Protein AF-A0A6C0HUN5-F1 (afdb_monomer_lite)

Sequence (332 aa):
METHCYNIDSKFRNTTTYPNSSDFVFNRVDEVIGSSTVIEPFNEKNVIEMKLSSLEIPNTMYYITTTKINNTIKLGATDIIVPNGSYTKQELVTYLDTALTASGVDVAYSSTTGKVTIVNNSGSSITFPASGTSYYSLGQILGFLTTTTILTGTTVDGTNTMKDPQFTYFFLRINDYGNIINKNRRYVSKILTDSQARYNSYNQETFIKLMNNVIKFDQPTDIVNLKISLEDEFGNNVSLNGNDWSFTLETSVITNTILKNYEEIKFYNEEVMDKILKSKMLAYYEKQVPEKTNSALTSNYSSNLVNLNNVQEYTSNGSSNNYSPSYSYFRQ

Organism: NCBI:txid1070528

pLDDT: mean 82.35, std 18.45, range [35.25, 98.56]

Foldseek 3Di:
DDKDKDKDKLVLFPCVVPVFSFWGWDFPDFDDDPPDTDTHWDKAFQFFKKWWDWWAADPWFWLFDVVQQQAWKDFAPDTDGHHTGADFPVRSQVVVQVSCVVQVKHWDADPVQLKIKIAAQHPGKMAWAASVHPDGHNCVQRQADNPDIHDHRDIDMRPGHHHRSDAQWKFKAWPQFADDDAPNGHGQWIWGFDPPQSPPPPDDRRPGPIPMDMGGDQARDIDTTGIIHIAGNVRHGTGSVSDMIITMMMTDRDPDPVVNVVSNCPPDDPVVVVVVVVVVVVVVVVVVDPPVVPPVVVVVVVVVVVVVVVVVPDPPDPDPPPPDDDDDDDDD

Structure (mmCIF, N/CA/C/O backbone):
data_AF-A0A6C0HUN5-F1
#
_entry.id   AF-A0A6C0HUN5-F1
#
loop_
_atom_site.group_PDB
_atom_site.id
_atom_site.type_symbol
_atom_site.label_atom_id
_atom_site.label_alt_id
_atom_site.label_comp_id
_atom_site.label_asym_id
_atom_site.label_entity_id
_atom_site.label_seq_id
_atom_site.pdbx_PDB_ins_code
_atom_site.Cartn_x
_atom_site.Cartn_y
_atom_site.Cartn_z
_atom_site.occupancy
_atom_site.B_iso_or_equiv
_atom_site.auth_seq_id
_atom_site.auth_comp_id
_atom_site.auth_asym_id
_atom_site.auth_atom_id
_atom_site.pdbx_PDB_model_num
ATOM 1 N N . MET A 1 1 ? -18.851 7.863 29.532 1.00 86.06 1 MET A N 1
ATOM 2 C CA . MET A 1 1 ? -18.036 7.541 28.349 1.00 86.06 1 MET A CA 1
ATOM 3 C C . MET A 1 1 ? -16.687 8.168 28.581 1.00 86.06 1 MET A C 1
ATOM 5 O O . MET A 1 1 ? -16.645 9.271 29.114 1.00 86.06 1 MET A O 1
ATOM 9 N N . GLU A 1 2 ? -15.633 7.451 28.252 1.00 93.69 2 GLU A N 1
ATOM 10 C CA . GLU A 1 2 ? -14.253 7.900 28.400 1.00 93.69 2 GLU A CA 1
ATOM 11 C C . GLU A 1 2 ? -13.537 7.666 27.073 1.00 93.69 2 GLU A C 1
ATOM 13 O O . GLU A 1 2 ? -13.903 6.747 26.339 1.00 93.69 2 GLU A O 1
ATOM 18 N N . THR A 1 3 ? -12.569 8.515 26.742 1.00 96.06 3 THR A N 1
ATOM 19 C CA . THR A 1 3 ? -11.727 8.328 25.561 1.00 96.06 3 THR A CA 1
ATOM 20 C C . THR A 1 3 ? -10.329 7.980 26.032 1.00 96.06 3 THR A C 1
ATOM 22 O O . THR A 1 3 ? -9.715 8.749 26.767 1.00 96.06 3 THR A O 1
ATOM 25 N N . HIS A 1 4 ? -9.831 6.835 25.585 1.00 95.81 4 HIS A N 1
ATOM 26 C CA . HIS A 1 4 ? -8.446 6.431 25.772 1.00 95.81 4 HIS A CA 1
ATOM 27 C C . HIS A 1 4 ? -7.667 6.704 24.488 1.00 95.81 4 HIS A C 1
ATOM 29 O O . HIS A 1 4 ? -8.150 6.421 23.390 1.00 95.81 4 HIS A O 1
ATOM 35 N N . CYS A 1 5 ? -6.463 7.255 24.630 1.00 95.88 5 CYS A N 1
ATOM 36 C CA . CYS A 1 5 ? -5.567 7.548 23.518 1.00 95.88 5 CYS A CA 1
ATOM 37 C C . CYS A 1 5 ? -4.316 6.678 23.639 1.00 95.88 5 CYS A C 1
ATOM 39 O O . CYS A 1 5 ? -3.583 6.769 24.623 1.00 95.88 5 CYS A O 1
ATOM 41 N N . TYR A 1 6 ? -4.063 5.862 22.624 1.00 95.56 6 TYR A N 1
ATOM 42 C CA . TYR A 1 6 ? -2.920 4.966 22.536 1.00 95.56 6 TYR A CA 1
ATOM 43 C C . TYR A 1 6 ? -1.940 5.493 21.499 1.00 95.56 6 TYR A C 1
ATOM 45 O O . TYR A 1 6 ? -2.252 5.508 20.310 1.00 95.56 6 TYR A O 1
ATOM 53 N N . ASN A 1 7 ? -0.753 5.906 21.941 1.00 94.75 7 ASN A N 1
ATOM 54 C CA . ASN A 1 7 ? 0.354 6.158 21.028 1.00 94.75 7 ASN A CA 1
ATOM 55 C C . ASN A 1 7 ? 1.051 4.830 20.725 1.00 94.75 7 ASN A C 1
ATOM 57 O O . ASN A 1 7 ? 1.621 4.210 21.624 1.00 94.75 7 ASN A O 1
ATOM 61 N N . ILE A 1 8 ? 0.974 4.391 19.477 1.00 95.56 8 ILE A N 1
ATOM 62 C CA . ILE A 1 8 ? 1.491 3.104 19.030 1.00 95.56 8 ILE A CA 1
ATOM 63 C C . ILE A 1 8 ? 2.686 3.367 18.128 1.00 95.56 8 ILE A C 1
ATOM 65 O O . ILE A 1 8 ? 2.561 4.025 17.100 1.00 95.56 8 ILE A O 1
ATOM 69 N N . ASP A 1 9 ? 3.838 2.830 18.510 1.00 95.00 9 ASP A N 1
ATOM 70 C CA . ASP A 1 9 ? 5.097 2.990 17.789 1.00 95.00 9 ASP A CA 1
ATOM 71 C C . ASP A 1 9 ? 5.697 1.609 17.520 1.00 95.00 9 ASP A C 1
ATOM 73 O O . ASP A 1 9 ? 5.903 0.812 18.443 1.00 95.00 9 ASP A O 1
ATOM 77 N N . SER A 1 10 ? 5.963 1.310 16.246 1.00 95.25 10 SER A N 1
ATOM 78 C CA . SER A 1 10 ? 6.461 -0.000 15.832 1.00 95.25 10 SER A CA 1
ATOM 79 C C . SER A 1 10 ? 7.839 -0.319 16.403 1.00 95.25 10 SER A C 1
ATOM 81 O O . SER A 1 10 ? 8.204 -1.496 16.432 1.00 95.25 10 SER A O 1
ATOM 83 N N . LYS A 1 11 ? 8.599 0.675 16.887 1.00 93.81 11 LYS A N 1
ATOM 84 C CA . LYS A 1 11 ? 9.907 0.445 17.519 1.00 93.81 11 LYS A CA 1
ATOM 85 C C . LYS A 1 11 ? 9.816 -0.383 18.801 1.00 93.81 11 LYS A C 1
ATOM 87 O O . LYS A 1 11 ? 10.779 -1.044 19.170 1.00 93.81 11 LYS A O 1
ATOM 92 N N . PHE A 1 12 ? 8.657 -0.364 19.465 1.00 91.94 12 PHE A N 1
ATOM 93 C CA . PHE A 1 12 ? 8.399 -1.121 20.693 1.00 91.94 12 PHE A CA 1
ATOM 94 C C . PHE A 1 12 ? 7.756 -2.489 20.433 1.00 91.94 12 PHE A C 1
ATOM 96 O O . PHE A 1 12 ? 7.325 -3.158 21.367 1.00 91.94 12 PHE A O 1
ATOM 103 N N . ARG A 1 13 ? 7.666 -2.927 19.171 1.00 92.00 13 ARG A N 1
ATOM 104 C CA . ARG A 1 13 ? 7.184 -4.276 18.854 1.00 92.00 13 ARG A CA 1
ATOM 105 C C . ARG A 1 13 ? 8.171 -5.335 19.351 1.00 92.00 13 ARG A C 1
ATOM 107 O O . ARG A 1 13 ? 9.382 -5.117 19.375 1.00 92.00 13 ARG A O 1
ATOM 114 N N . ASN A 1 14 ? 7.674 -6.545 19.581 1.00 89.62 14 ASN A N 1
ATOM 115 C CA . ASN A 1 14 ? 8.524 -7.716 19.763 1.00 89.62 14 ASN A CA 1
ATOM 116 C C . ASN A 1 14 ? 9.261 -8.060 18.454 1.00 89.62 14 ASN A C 1
ATOM 118 O O . ASN A 1 14 ? 8.719 -8.754 17.597 1.00 89.62 14 ASN A O 1
ATOM 122 N N . THR A 1 15 ? 10.498 -7.593 18.285 1.00 90.00 15 THR A N 1
ATOM 123 C CA . THR A 1 15 ? 11.282 -7.779 17.046 1.00 90.00 15 THR A CA 1
ATOM 124 C C . THR A 1 15 ? 11.712 -9.223 16.793 1.00 90.00 15 THR A C 1
ATOM 126 O O . THR A 1 15 ? 12.027 -9.575 15.658 1.00 90.00 15 THR A O 1
ATOM 129 N N . THR A 1 16 ? 11.684 -10.078 17.821 1.00 88.75 16 THR A N 1
ATOM 130 C CA . THR A 1 16 ? 11.948 -11.518 17.673 1.00 88.75 16 THR A CA 1
ATOM 131 C C . THR A 1 16 ? 10.784 -12.213 16.966 1.00 88.75 16 THR A C 1
ATOM 133 O O . THR A 1 16 ? 10.998 -13.050 16.093 1.00 88.75 16 THR A O 1
ATOM 136 N N . THR A 1 17 ? 9.550 -11.841 17.313 1.00 89.12 17 THR A N 1
ATOM 137 C CA . THR A 1 17 ? 8.326 -12.403 16.717 1.00 89.12 17 THR A CA 1
ATOM 138 C C . THR A 1 17 ? 7.934 -11.672 15.432 1.00 89.12 17 THR A C 1
ATOM 140 O O . THR A 1 17 ? 7.519 -12.293 14.456 1.00 89.12 17 THR A O 1
ATOM 143 N N . TYR A 1 18 ? 8.097 -10.349 15.423 1.00 91.19 18 TYR A N 1
ATOM 144 C CA . TYR A 1 18 ? 7.716 -9.439 14.347 1.00 91.19 18 TYR A CA 1
ATOM 145 C C . TYR A 1 18 ? 8.951 -8.670 13.861 1.00 91.19 18 TYR A C 1
ATOM 147 O O . TYR A 1 18 ? 9.135 -7.495 14.191 1.00 91.19 18 TYR A O 1
ATOM 155 N N . PRO A 1 19 ? 9.833 -9.300 13.067 1.00 88.88 19 PRO A N 1
ATOM 156 C CA . PRO A 1 19 ? 11.037 -8.632 12.574 1.00 88.88 19 PRO A CA 1
ATOM 157 C C . PRO A 1 19 ? 10.704 -7.420 11.688 1.00 88.88 19 PRO A C 1
ATOM 159 O O . PRO A 1 19 ? 11.423 -6.421 11.701 1.00 88.88 19 PRO A O 1
ATOM 162 N N . ASN A 1 20 ? 9.571 -7.455 10.980 1.00 89.25 20 ASN A N 1
ATOM 163 C CA . ASN A 1 20 ? 9.099 -6.359 10.136 1.00 89.25 20 ASN A CA 1
ATOM 164 C C . ASN A 1 20 ? 8.195 -5.396 10.920 1.00 89.25 20 ASN A C 1
ATOM 166 O O . ASN A 1 20 ? 7.275 -5.825 11.608 1.00 89.25 20 ASN A O 1
ATOM 170 N N . SER A 1 21 ? 8.415 -4.089 10.765 1.00 92.75 21 SER A N 1
ATOM 171 C CA . SER A 1 21 ? 7.620 -3.034 11.413 1.00 92.75 21 SER A CA 1
ATOM 172 C C . SER A 1 21 ? 6.217 -2.863 10.822 1.00 92.75 21 SER A C 1
ATOM 174 O O . SER A 1 21 ? 5.369 -2.222 11.431 1.00 92.75 21 SER A O 1
ATOM 176 N N . SER A 1 22 ? 5.942 -3.433 9.650 1.00 94.12 22 SER A N 1
ATOM 177 C CA . SER A 1 22 ? 4.690 -3.243 8.911 1.00 94.12 22 SER A CA 1
ATOM 178 C C . SER A 1 22 ? 3.576 -4.234 9.252 1.00 94.12 22 SER A C 1
ATOM 180 O O . SER A 1 22 ? 2.495 -4.104 8.692 1.00 94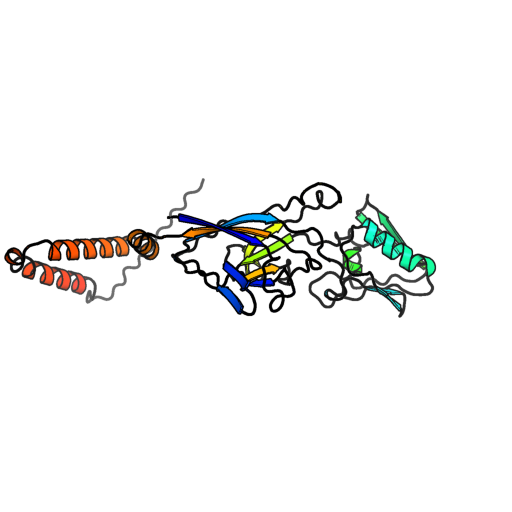.12 22 SER A O 1
ATOM 182 N N . ASP A 1 23 ? 3.835 -5.253 10.075 1.00 95.94 23 ASP A N 1
ATOM 183 C CA . ASP A 1 23 ? 2.851 -6.267 10.488 1.00 95.94 23 ASP A CA 1
ATOM 184 C C . ASP A 1 23 ? 3.242 -6.821 11.860 1.00 95.94 23 ASP A C 1
ATOM 186 O O . ASP A 1 23 ? 4.207 -7.579 11.984 1.00 95.94 23 ASP A O 1
ATOM 190 N N . PHE A 1 24 ? 2.536 -6.380 12.898 1.00 96.25 24 PHE A N 1
ATOM 191 C CA . PHE A 1 24 ? 2.839 -6.725 14.283 1.00 96.25 24 PHE A CA 1
ATOM 192 C C . PHE A 1 24 ? 1.589 -6.708 15.161 1.00 96.25 24 PHE A C 1
ATOM 194 O O . PHE A 1 24 ? 0.540 -6.183 14.788 1.00 96.25 24 PHE A O 1
ATOM 201 N N . VAL A 1 25 ? 1.698 -7.289 16.353 1.00 95.94 25 VAL A N 1
ATOM 202 C CA . VAL A 1 25 ? 0.679 -7.162 17.401 1.00 95.94 25 VAL A CA 1
ATOM 203 C C . VAL A 1 25 ? 1.181 -6.175 18.440 1.00 95.94 25 VAL A C 1
ATOM 205 O O . VAL A 1 25 ? 2.299 -6.311 18.932 1.00 95.94 25 VAL A O 1
ATOM 208 N N . PHE A 1 26 ? 0.360 -5.178 18.757 1.00 94.94 26 PHE A N 1
ATOM 209 C CA . PHE A 1 26 ? 0.646 -4.234 19.826 1.00 94.94 26 PHE A CA 1
ATOM 210 C C . PHE A 1 26 ? 0.229 -4.808 21.183 1.00 94.94 26 PHE A C 1
ATOM 212 O O . PHE A 1 26 ? -0.910 -5.245 21.377 1.00 94.94 26 PHE A O 1
ATOM 219 N N . ASN A 1 27 ? 1.168 -4.753 22.122 1.00 91.81 27 ASN A N 1
ATOM 220 C CA . ASN A 1 27 ? 0.981 -5.048 23.535 1.00 91.81 27 ASN A CA 1
ATOM 221 C C . ASN A 1 27 ? 1.052 -3.726 24.313 1.00 91.81 27 ASN A C 1
ATOM 223 O O . ASN A 1 27 ? 1.803 -2.830 23.932 1.00 91.81 27 ASN A O 1
ATOM 227 N N . ARG A 1 28 ? 0.287 -3.587 25.402 1.00 87.44 28 ARG A N 1
ATOM 228 C CA . ARG A 1 28 ? 0.373 -2.402 26.279 1.00 87.44 28 ARG A CA 1
ATOM 229 C C . ARG A 1 28 ? 1.725 -2.323 26.981 1.00 87.44 28 ARG A C 1
ATOM 231 O O . ARG A 1 28 ? 2.218 -1.225 27.210 1.00 87.44 28 ARG A O 1
ATOM 238 N N . VAL A 1 29 ? 2.288 -3.485 27.305 1.00 83.75 29 VAL A N 1
ATOM 239 C CA . VAL A 1 29 ? 3.629 -3.654 27.868 1.00 83.75 29 VAL A CA 1
ATOM 240 C C . VAL A 1 29 ? 4.310 -4.791 27.116 1.00 83.75 29 VAL A C 1
ATOM 242 O O . VAL A 1 29 ? 3.712 -5.853 26.940 1.00 83.75 29 VAL A O 1
ATOM 245 N N . ASP A 1 30 ? 5.540 -4.564 26.668 1.00 82.25 30 ASP A N 1
ATOM 246 C CA . ASP A 1 30 ? 6.404 -5.567 26.036 1.00 82.25 30 ASP A CA 1
ATOM 247 C C . ASP A 1 30 ? 7.854 -5.255 26.428 1.00 82.25 30 ASP A C 1
ATOM 249 O O . ASP A 1 30 ? 8.617 -4.641 25.684 1.00 82.25 30 ASP A O 1
ATOM 253 N N . GLU A 1 31 ? 8.198 -5.568 27.679 1.00 78.88 31 GLU A N 1
ATOM 254 C CA . GLU A 1 31 ? 9.472 -5.178 28.287 1.00 78.88 31 GLU A CA 1
ATOM 255 C C . GLU A 1 31 ? 10.249 -6.394 28.796 1.00 78.88 31 GLU A C 1
ATOM 257 O O . GLU A 1 31 ? 9.690 -7.342 29.352 1.00 78.88 31 GLU A O 1
ATOM 262 N N . VAL A 1 32 ? 11.574 -6.353 28.645 1.00 77.69 32 VAL A N 1
ATOM 263 C CA . VAL A 1 32 ? 12.486 -7.319 29.269 1.00 77.69 32 VAL A CA 1
ATOM 264 C C . VAL A 1 32 ? 13.098 -6.672 30.506 1.00 77.69 32 VAL A C 1
ATOM 266 O O . VAL A 1 32 ? 13.907 -5.752 30.402 1.00 77.69 32 VAL A O 1
ATOM 269 N N . ILE A 1 33 ? 12.726 -7.170 31.683 1.00 79.12 33 ILE A N 1
ATOM 270 C CA . ILE A 1 33 ? 13.231 -6.708 32.977 1.00 79.12 33 ILE A CA 1
ATOM 271 C C . ILE A 1 33 ? 14.159 -7.794 33.530 1.00 79.12 33 ILE A C 1
ATOM 273 O O . ILE A 1 33 ? 13.726 -8.836 34.027 1.00 79.12 33 ILE A O 1
ATOM 277 N N . GLY A 1 34 ? 15.469 -7.567 33.413 1.00 84.38 34 GLY A N 1
ATOM 278 C CA . GLY A 1 34 ? 16.480 -8.565 33.767 1.00 84.38 34 GLY A CA 1
ATOM 279 C C . GLY A 1 34 ? 16.412 -9.782 32.841 1.00 84.38 34 GLY A C 1
ATOM 280 O O . GLY A 1 34 ? 16.645 -9.659 31.644 1.00 84.38 34 GLY A O 1
ATOM 281 N N . SER A 1 35 ? 16.105 -10.959 33.392 1.00 85.75 35 SER A N 1
ATOM 282 C CA . SER A 1 35 ? 15.914 -12.209 32.636 1.00 85.75 35 SER A CA 1
ATOM 283 C C . SER A 1 35 ? 14.443 -12.556 32.370 1.00 85.75 35 SER A C 1
ATOM 285 O O . SER A 1 35 ? 14.164 -13.622 31.825 1.00 85.75 35 SER A O 1
ATOM 287 N N . SER A 1 36 ? 13.501 -11.700 32.783 1.00 82.88 36 SER A N 1
ATOM 288 C CA . SER A 1 36 ? 12.060 -11.937 32.642 1.00 82.88 36 SER A CA 1
ATOM 289 C C . SER A 1 36 ? 11.456 -11.023 31.581 1.00 82.88 36 SER A C 1
ATOM 291 O O . SER A 1 36 ? 11.724 -9.825 31.564 1.00 82.88 36 SER A O 1
ATOM 293 N N . THR A 1 37 ? 10.614 -11.584 30.718 1.00 82.88 37 THR A N 1
ATOM 294 C CA . THR A 1 37 ? 9.822 -10.822 29.745 1.00 82.88 37 THR A CA 1
ATOM 295 C C . THR A 1 37 ? 8.421 -10.607 30.309 1.00 82.88 37 THR A C 1
ATOM 297 O O . THR A 1 37 ? 7.743 -11.575 30.655 1.00 82.88 37 THR A O 1
ATOM 300 N N . VAL A 1 38 ? 7.993 -9.350 30.412 1.00 85.56 38 VAL A N 1
ATOM 301 C CA . VAL A 1 38 ? 6.641 -8.962 30.824 1.00 85.56 38 VAL A CA 1
ATOM 302 C C . VAL A 1 38 ? 5.873 -8.535 29.580 1.00 85.56 38 VAL A C 1
ATOM 304 O O . VAL A 1 38 ? 6.245 -7.567 28.921 1.00 85.56 38 VAL A O 1
ATOM 307 N N . ILE A 1 39 ? 4.808 -9.274 29.262 1.00 87.06 39 ILE A N 1
ATOM 308 C CA . ILE A 1 39 ? 3.927 -8.994 28.126 1.00 87.06 39 ILE A CA 1
ATOM 309 C C . ILE A 1 39 ? 2.516 -8.771 28.659 1.00 87.06 39 ILE A C 1
ATOM 311 O O . ILE A 1 39 ? 1.900 -9.693 29.196 1.00 87.06 39 ILE A O 1
ATOM 315 N N . GLU A 1 40 ? 1.990 -7.564 28.468 1.00 90.12 40 GLU A N 1
ATOM 316 C CA . GLU A 1 40 ? 0.582 -7.256 28.704 1.00 90.12 40 GLU A CA 1
ATOM 317 C C . GLU A 1 40 ? -0.126 -7.038 27.364 1.00 90.12 40 GLU A C 1
ATOM 319 O O . GLU A 1 40 ? 0.108 -6.020 26.704 1.00 90.12 40 GLU A O 1
ATOM 324 N N . PRO A 1 41 ? -0.998 -7.964 26.929 1.00 92.38 41 PRO A N 1
ATOM 325 C CA . PRO A 1 41 ? -1.678 -7.825 25.653 1.00 92.38 41 PRO A CA 1
ATOM 326 C C . PRO A 1 41 ? -2.634 -6.632 25.670 1.00 92.38 41 PRO A C 1
ATOM 328 O O . PRO A 1 41 ? -3.199 -6.259 26.702 1.00 92.38 41 PRO A O 1
ATOM 331 N N . PHE A 1 42 ? -2.872 -6.056 24.494 1.00 94.81 42 PHE A N 1
ATOM 332 C CA . PHE A 1 42 ? -3.939 -5.077 24.339 1.00 94.81 42 PHE A CA 1
ATOM 333 C C . PHE A 1 42 ? -5.303 -5.723 24.630 1.00 94.81 42 PHE A C 1
ATOM 335 O O . PHE A 1 42 ? -5.670 -6.722 24.005 1.00 94.81 42 PHE A O 1
ATOM 342 N N . ASN A 1 43 ? -6.038 -5.152 25.585 1.00 95.25 43 ASN A N 1
ATOM 343 C CA . ASN A 1 43 ? -7.357 -5.612 26.009 1.00 95.25 43 ASN A CA 1
ATOM 344 C C . ASN A 1 43 ? -8.199 -4.413 26.462 1.00 95.25 43 ASN A C 1
ATOM 346 O O . ASN A 1 43 ? -8.194 -4.050 27.640 1.00 95.25 43 ASN A O 1
ATOM 350 N N . GLU A 1 44 ? -8.887 -3.791 25.509 1.00 96.00 44 GLU A N 1
ATOM 351 C CA . GLU A 1 44 ? -9.772 -2.658 25.761 1.00 96.00 44 GLU A CA 1
ATOM 352 C C . GLU A 1 44 ? -11.227 -3.117 25.746 1.00 96.00 44 GLU A C 1
ATOM 354 O O . GLU A 1 44 ? -11.680 -3.710 24.768 1.00 96.00 44 GLU A O 1
ATOM 359 N N . LYS A 1 45 ? -11.973 -2.853 26.821 1.00 95.12 45 LYS A N 1
ATOM 360 C CA . LYS A 1 45 ? -13.346 -3.351 26.968 1.00 95.12 45 LYS A CA 1
ATOM 361 C C . LYS A 1 45 ? -14.389 -2.304 26.618 1.00 95.12 45 LYS A C 1
ATOM 363 O O . LYS A 1 45 ? -14.210 -1.122 26.896 1.00 95.12 45 LYS A O 1
ATOM 368 N N . ASN A 1 46 ? -15.535 -2.768 26.123 1.00 94.88 46 ASN A N 1
ATOM 369 C CA . ASN A 1 46 ? -16.713 -1.946 25.843 1.00 94.88 46 ASN A CA 1
ATOM 370 C C . ASN A 1 46 ? -16.413 -0.757 24.912 1.00 94.88 46 ASN A C 1
ATOM 372 O O . ASN A 1 46 ? -16.901 0.356 25.144 1.00 94.88 46 ASN A O 1
ATOM 376 N N . VAL A 1 47 ? -15.597 -0.986 23.882 1.00 96.19 47 VAL A N 1
ATOM 377 C CA . VAL A 1 47 ? -15.278 0.019 22.868 1.00 96.19 47 VAL A CA 1
ATOM 378 C C . VAL A 1 47 ? -16.495 0.218 21.974 1.00 96.19 47 VAL A C 1
ATOM 380 O O . VAL A 1 47 ? -17.037 -0.738 21.424 1.00 96.19 47 VAL A O 1
ATOM 383 N N . ILE A 1 48 ? -16.929 1.465 21.829 1.00 95.19 48 ILE A N 1
ATOM 384 C CA . ILE A 1 48 ? -18.041 1.857 20.948 1.00 95.19 48 ILE A CA 1
ATOM 385 C C . ILE A 1 48 ? -17.576 2.652 19.735 1.00 95.19 48 ILE A C 1
ATOM 387 O O . ILE A 1 48 ? -18.265 2.705 18.719 1.00 95.19 48 ILE A O 1
ATOM 391 N N . GLU A 1 49 ? -16.387 3.241 19.816 1.00 95.94 49 GLU A N 1
ATOM 392 C CA . GLU A 1 49 ? -15.819 4.033 18.738 1.00 95.94 49 GLU A CA 1
ATOM 393 C C . GLU A 1 49 ? -14.301 3.867 18.693 1.00 95.94 49 GLU A C 1
ATOM 395 O O . GLU A 1 49 ? -13.648 3.795 19.734 1.00 95.94 49 GLU A O 1
ATOM 400 N N . MET A 1 50 ? -13.745 3.826 17.484 1.00 95.44 50 MET A N 1
ATOM 401 C CA . MET A 1 50 ? -12.313 3.870 17.218 1.00 95.44 50 MET A CA 1
ATOM 402 C C . MET A 1 50 ? -12.015 4.933 16.164 1.00 95.44 50 MET A C 1
ATOM 404 O O . MET A 1 50 ? -12.694 5.026 15.140 1.00 95.44 50 MET A O 1
ATOM 408 N N . LYS A 1 51 ? -10.964 5.717 16.386 1.00 93.44 51 LYS A N 1
ATOM 409 C CA . LYS A 1 51 ? -10.543 6.782 15.482 1.00 93.44 51 LYS A CA 1
ATOM 410 C C . LYS A 1 51 ? -9.025 6.872 15.451 1.00 93.44 51 LYS A C 1
ATOM 412 O O . LYS A 1 51 ? -8.364 6.888 16.479 1.00 93.44 51 LYS A O 1
ATOM 417 N N . LEU A 1 52 ? -8.476 6.975 14.252 1.00 92.81 52 LEU A N 1
ATOM 418 C CA . LEU A 1 52 ? -7.074 7.310 14.054 1.00 92.81 52 LEU A CA 1
ATOM 419 C C . LEU A 1 52 ? -6.924 8.835 14.145 1.00 92.81 52 LEU A C 1
ATOM 421 O O . LEU A 1 52 ? -7.649 9.556 13.460 1.00 92.81 52 LEU A O 1
ATOM 425 N N . SER A 1 53 ? -6.044 9.345 15.004 1.00 90.31 53 SER A N 1
ATOM 426 C CA . SER A 1 53 ? -5.905 10.794 15.222 1.00 90.31 53 SER A CA 1
ATOM 427 C C . SER A 1 53 ? -4.635 11.382 14.625 1.00 90.31 53 SER A C 1
ATOM 429 O O . SER A 1 53 ? -4.678 12.491 14.095 1.00 90.31 53 SER A O 1
ATOM 431 N N . SER A 1 54 ? -3.544 10.622 14.614 1.00 88.88 54 SER A N 1
ATOM 432 C CA . SER A 1 54 ? -2.286 10.989 13.962 1.00 88.88 54 SER A CA 1
ATOM 433 C C . SER A 1 54 ? -1.609 9.763 13.358 1.00 88.88 54 SER A C 1
ATOM 435 O O . SER A 1 54 ? -1.906 8.632 13.743 1.00 88.88 54 SER A O 1
ATOM 437 N N . LEU A 1 55 ? -0.717 9.994 12.396 1.00 88.88 55 LEU A N 1
ATOM 438 C CA . LEU A 1 55 ? 0.064 8.966 11.720 1.00 88.88 55 LEU A CA 1
ATOM 439 C C . LEU A 1 55 ? 1.370 9.575 11.209 1.00 88.88 55 LEU A C 1
ATOM 441 O O . LEU A 1 55 ? 1.346 10.599 10.529 1.00 88.88 55 LEU A O 1
ATOM 445 N N . GLU A 1 56 ? 2.476 8.893 11.466 1.00 88.12 56 GLU A N 1
ATOM 446 C CA . GLU A 1 56 ? 3.803 9.220 10.966 1.00 88.12 56 GLU A CA 1
ATOM 447 C C . GLU A 1 56 ? 4.397 7.972 10.310 1.00 88.12 56 GLU A C 1
ATOM 449 O O . GLU A 1 56 ? 4.598 6.953 10.968 1.00 88.12 56 GLU A O 1
ATOM 454 N N . ILE A 1 57 ? 4.660 8.040 9.001 1.00 86.25 57 ILE A N 1
ATOM 455 C CA . ILE A 1 57 ? 5.298 6.956 8.243 1.00 86.25 57 ILE A CA 1
ATOM 456 C C . ILE A 1 57 ? 6.540 7.514 7.540 1.00 86.25 57 ILE A C 1
ATOM 458 O O . ILE A 1 57 ? 6.429 8.515 6.821 1.00 86.25 57 ILE A O 1
ATOM 462 N N . PRO A 1 58 ? 7.706 6.862 7.681 1.00 83.06 58 PRO A N 1
ATOM 463 C CA . PRO A 1 58 ? 8.914 7.260 6.978 1.00 83.06 58 PRO A CA 1
ATOM 464 C C . PRO A 1 58 ? 8.781 7.003 5.472 1.00 83.06 58 PRO A C 1
ATOM 466 O O . PRO A 1 58 ? 8.285 5.965 5.025 1.00 83.06 58 PRO A O 1
ATOM 469 N N . ASN A 1 59 ? 9.286 7.928 4.656 1.00 75.88 59 ASN A N 1
ATOM 470 C CA . ASN A 1 59 ? 9.300 7.785 3.199 1.00 75.88 59 ASN A CA 1
ATOM 471 C C . ASN A 1 59 ? 10.483 6.921 2.716 1.00 75.88 59 ASN A C 1
ATOM 473 O O . ASN A 1 59 ? 11.341 7.376 1.964 1.00 75.88 59 ASN A O 1
ATOM 477 N N . THR A 1 60 ? 10.556 5.672 3.176 1.00 80.69 60 THR A N 1
ATOM 478 C CA . THR A 1 60 ? 11.683 4.750 2.914 1.00 80.69 60 THR A CA 1
ATOM 479 C C . THR A 1 60 ? 11.259 3.469 2.192 1.00 80.69 60 THR A C 1
ATOM 481 O O . THR A 1 60 ? 12.023 2.511 2.082 1.00 80.69 60 THR A O 1
ATOM 484 N N . MET A 1 61 ? 10.030 3.443 1.680 1.00 85.44 61 MET A N 1
ATOM 485 C CA . MET A 1 61 ? 9.403 2.254 1.109 1.00 85.44 61 MET A CA 1
ATOM 486 C C . MET A 1 61 ? 9.929 1.933 -0.284 1.00 85.44 61 MET A C 1
ATOM 488 O O . MET A 1 61 ? 9.898 2.778 -1.176 1.00 85.44 61 MET A O 1
ATOM 492 N N . TYR A 1 62 ? 10.328 0.682 -0.514 1.00 87.94 62 TYR A N 1
ATOM 493 C CA . TYR A 1 62 ? 10.785 0.252 -1.834 1.00 87.94 62 TYR A CA 1
ATOM 494 C C . TYR A 1 62 ? 9.620 -0.123 -2.747 1.00 87.94 62 TYR A C 1
ATOM 496 O O . TYR A 1 62 ? 8.810 -1.012 -2.449 1.00 87.94 62 TYR A O 1
ATOM 504 N N . TYR A 1 63 ? 9.553 0.540 -3.901 1.00 89.19 63 TYR A N 1
ATOM 505 C CA . TYR A 1 63 ? 8.582 0.213 -4.936 1.00 89.19 63 TYR A CA 1
ATOM 506 C C . TYR A 1 63 ? 9.153 -0.766 -5.955 1.00 89.19 63 TYR A C 1
ATOM 508 O O . TYR A 1 63 ? 8.487 -1.758 -6.251 1.00 89.19 63 TYR A O 1
ATOM 516 N N . ILE A 1 64 ? 10.373 -0.515 -6.434 1.00 93.38 64 ILE A N 1
ATOM 517 C CA . ILE A 1 64 ? 11.112 -1.395 -7.340 1.00 93.38 64 ILE A CA 1
ATOM 518 C C . ILE A 1 64 ? 11.835 -2.430 -6.487 1.00 93.38 64 ILE A C 1
ATOM 520 O O . ILE A 1 64 ? 12.694 -2.062 -5.687 1.00 93.38 64 ILE A O 1
ATOM 524 N N . THR A 1 65 ? 11.461 -3.707 -6.594 1.00 93.12 65 THR A N 1
ATOM 525 C CA . THR A 1 65 ? 12.109 -4.792 -5.850 1.00 93.12 65 THR A CA 1
ATOM 526 C C . THR A 1 65 ? 12.105 -6.119 -6.602 1.00 93.12 65 THR A C 1
ATOM 528 O O . THR A 1 65 ? 11.186 -6.424 -7.364 1.00 93.12 65 THR A O 1
ATOM 531 N N . THR A 1 66 ? 13.082 -6.974 -6.291 1.00 93.00 66 THR A N 1
ATOM 532 C CA . THR A 1 66 ? 13.119 -8.361 -6.783 1.00 93.00 66 THR A CA 1
ATOM 533 C C . THR A 1 66 ? 11.892 -9.165 -6.342 1.00 93.00 66 THR A C 1
ATOM 535 O O . THR A 1 66 ? 11.365 -9.948 -7.123 1.00 93.00 66 THR A O 1
ATOM 538 N N . THR A 1 67 ? 11.372 -8.945 -5.128 1.00 91.00 67 THR A N 1
ATOM 539 C CA . THR A 1 67 ? 10.182 -9.658 -4.620 1.00 91.00 67 THR A CA 1
ATOM 540 C C . THR A 1 67 ? 8.926 -9.361 -5.439 1.00 91.00 67 THR A C 1
ATOM 542 O O . THR A 1 67 ? 8.062 -10.222 -5.581 1.00 91.00 67 THR A O 1
ATOM 545 N N . LYS A 1 68 ? 8.814 -8.147 -5.988 1.00 92.19 68 LYS A N 1
ATOM 546 C CA . LYS A 1 68 ? 7.699 -7.753 -6.861 1.00 92.19 68 LYS A CA 1
ATOM 547 C C . LYS A 1 68 ? 7.946 -8.101 -8.327 1.00 92.19 68 LYS A C 1
ATOM 549 O O . LYS A 1 68 ? 7.014 -8.002 -9.125 1.00 92.19 68 LYS A O 1
ATOM 554 N N . ILE A 1 69 ? 9.178 -8.498 -8.665 1.00 94.00 69 ILE A N 1
ATOM 555 C CA . ILE A 1 69 ? 9.625 -8.855 -10.017 1.00 94.00 69 ILE A CA 1
ATOM 556 C C . ILE A 1 69 ? 9.336 -7.693 -10.990 1.00 94.00 69 ILE A C 1
ATOM 558 O O . ILE A 1 69 ? 8.874 -7.855 -12.117 1.00 94.00 69 ILE A O 1
ATOM 562 N N . ASN A 1 70 ? 9.567 -6.466 -10.525 1.00 95.12 70 ASN A N 1
ATOM 563 C CA . ASN A 1 70 ? 9.342 -5.243 -11.296 1.00 95.12 70 ASN A CA 1
ATOM 564 C C . ASN A 1 70 ? 10.638 -4.465 -11.552 1.00 95.12 70 ASN A C 1
ATOM 566 O O . ASN A 1 70 ? 10.598 -3.272 -11.843 1.00 95.12 70 ASN A O 1
ATOM 570 N N . ASN A 1 71 ? 11.780 -5.144 -11.450 1.00 97.06 71 ASN A N 1
ATOM 571 C CA . ASN A 1 71 ? 13.107 -4.544 -11.494 1.00 97.06 71 ASN A CA 1
ATOM 572 C C . ASN A 1 71 ? 14.013 -5.115 -12.595 1.00 97.06 71 ASN A C 1
ATOM 574 O O . ASN A 1 71 ? 15.218 -4.898 -12.555 1.00 97.06 71 ASN A O 1
ATOM 578 N N . THR A 1 72 ? 13.470 -5.842 -13.573 1.00 96.94 72 THR A N 1
ATOM 579 C CA . THR A 1 72 ? 14.275 -6.509 -14.609 1.00 96.94 72 THR A CA 1
ATOM 580 C C . THR A 1 72 ? 13.928 -6.021 -16.011 1.00 96.94 72 THR A C 1
ATOM 582 O O . THR A 1 72 ? 12.755 -5.905 -16.371 1.00 96.94 72 THR A O 1
ATOM 585 N N . ILE A 1 73 ? 14.962 -5.800 -16.819 1.00 96.56 73 ILE A N 1
ATOM 586 C CA . ILE A 1 73 ? 14.909 -5.633 -18.276 1.00 96.56 73 ILE A CA 1
ATOM 587 C C . ILE A 1 73 ? 15.909 -6.612 -18.900 1.00 96.56 73 ILE A C 1
ATOM 589 O O . ILE A 1 73 ? 16.969 -6.848 -18.325 1.00 96.56 73 ILE A O 1
ATOM 593 N N . LYS A 1 74 ? 15.582 -7.221 -20.044 1.00 97.25 74 LYS A N 1
ATOM 594 C CA . LYS A 1 74 ? 16.496 -8.139 -20.738 1.00 97.25 74 LYS A CA 1
ATOM 595 C C . LYS A 1 74 ? 17.082 -7.485 -21.973 1.00 97.25 74 LYS A C 1
ATOM 597 O O . LYS A 1 74 ? 16.327 -6.945 -22.780 1.00 97.25 74 LYS A O 1
ATOM 602 N N . LEU A 1 75 ? 18.392 -7.619 -22.151 1.00 97.44 75 LEU A N 1
ATOM 603 C CA . LEU A 1 75 ? 19.105 -7.306 -23.384 1.00 97.44 75 LEU A CA 1
ATOM 604 C C . LEU A 1 75 ? 19.593 -8.619 -24.006 1.00 97.44 75 LEU A C 1
ATOM 606 O O . LEU A 1 75 ? 20.566 -9.220 -23.549 1.00 97.44 75 LEU A O 1
ATOM 610 N N . GLY A 1 76 ? 18.867 -9.117 -25.007 1.00 96.31 76 GLY A N 1
ATOM 611 C CA . GLY A 1 76 ? 19.038 -10.483 -25.498 1.00 96.31 76 GLY A CA 1
ATOM 612 C C . GLY A 1 76 ? 18.761 -11.503 -24.387 1.00 96.31 76 GLY A C 1
ATOM 613 O O . GLY A 1 76 ? 17.646 -11.576 -23.872 1.00 96.31 76 GLY A O 1
ATOM 614 N N . ALA A 1 77 ? 19.779 -12.283 -24.017 1.00 95.50 77 ALA A N 1
ATOM 615 C CA . ALA A 1 77 ? 19.706 -13.265 -22.930 1.00 95.50 77 ALA A CA 1
ATOM 616 C C . ALA A 1 77 ? 20.170 -12.721 -21.563 1.00 95.50 77 ALA A C 1
ATOM 618 O O . ALA A 1 77 ? 20.047 -13.424 -20.561 1.00 95.50 77 ALA A O 1
ATOM 619 N N . THR A 1 78 ? 20.708 -11.500 -21.518 1.00 96.81 78 THR A N 1
ATOM 620 C CA . THR A 1 78 ? 21.281 -10.911 -20.303 1.00 96.81 78 THR A CA 1
ATOM 621 C C . THR A 1 78 ? 20.217 -10.159 -19.517 1.00 96.81 78 THR A C 1
ATOM 623 O O . THR A 1 78 ? 19.542 -9.285 -20.064 1.00 96.81 78 THR A O 1
ATOM 626 N N . ASP A 1 79 ? 20.107 -10.459 -18.225 1.00 97.00 79 ASP A N 1
ATOM 627 C CA . ASP A 1 79 ? 19.241 -9.729 -17.302 1.00 97.00 79 ASP A CA 1
ATOM 628 C C . ASP A 1 79 ? 19.977 -8.503 -16.759 1.00 97.00 79 ASP A C 1
ATOM 630 O O . ASP A 1 79 ? 21.056 -8.610 -16.175 1.00 97.00 79 ASP A O 1
ATOM 634 N N . ILE A 1 80 ? 19.369 -7.334 -16.922 1.00 97.38 80 ILE A N 1
ATOM 635 C CA . ILE A 1 80 ? 19.801 -6.091 -16.294 1.00 97.38 80 ILE A CA 1
ATOM 636 C C . ILE A 1 80 ? 18.831 -5.819 -15.147 1.00 97.38 80 ILE A C 1
ATOM 638 O O . ILE A 1 80 ? 17.620 -5.676 -15.349 1.00 97.38 80 ILE A O 1
ATOM 642 N N . ILE A 1 81 ? 19.365 -5.817 -13.927 1.00 97.38 81 ILE A N 1
ATOM 643 C CA . ILE A 1 81 ? 18.578 -5.781 -12.694 1.00 97.38 81 ILE A CA 1
ATOM 644 C C . ILE A 1 81 ? 18.745 -4.416 -12.037 1.00 97.38 81 ILE A C 1
ATOM 646 O O . ILE A 1 81 ? 19.834 -4.059 -11.593 1.00 97.38 81 ILE A O 1
ATOM 650 N N . VAL A 1 82 ? 17.644 -3.677 -11.936 1.00 97.69 82 VAL A N 1
ATOM 651 C CA . VAL A 1 82 ? 17.569 -2.454 -11.140 1.00 97.69 82 VAL A CA 1
ATOM 652 C C . VAL A 1 82 ? 17.598 -2.837 -9.651 1.00 97.69 82 VAL A C 1
ATOM 654 O O . VAL A 1 82 ? 16.838 -3.719 -9.231 1.00 97.69 82 VAL A O 1
ATOM 657 N N . PRO A 1 83 ? 18.462 -2.215 -8.832 1.00 96.31 83 PRO A N 1
ATOM 658 C CA . PRO A 1 83 ? 18.509 -2.460 -7.400 1.00 96.31 83 PRO A CA 1
ATOM 659 C C . PRO A 1 83 ? 17.167 -2.186 -6.714 1.00 96.31 83 PRO A C 1
ATOM 661 O O . PRO A 1 83 ? 16.323 -1.440 -7.209 1.00 96.31 83 PRO A O 1
ATOM 664 N N . ASN A 1 84 ? 16.971 -2.796 -5.544 1.00 93.38 84 ASN A N 1
ATOM 665 C CA . ASN A 1 84 ? 15.791 -2.514 -4.735 1.00 93.38 84 ASN A CA 1
ATOM 666 C C . ASN A 1 84 ? 15.812 -1.045 -4.291 1.00 93.38 84 ASN A C 1
ATOM 668 O O . ASN A 1 84 ? 16.815 -0.585 -3.745 1.00 93.38 84 ASN A O 1
ATOM 672 N N . GLY A 1 85 ? 14.708 -0.324 -4.486 1.00 89.69 85 GLY A N 1
ATOM 673 C CA . GLY A 1 85 ? 14.672 1.094 -4.155 1.00 89.69 85 GLY A CA 1
ATOM 674 C C . GLY A 1 85 ? 13.332 1.785 -4.379 1.00 89.69 85 GLY A C 1
ATOM 675 O O . GLY A 1 85 ? 12.378 1.237 -4.944 1.00 89.69 85 GLY A O 1
ATOM 676 N N . SER A 1 86 ? 13.281 3.029 -3.909 1.00 85.75 86 SER A N 1
ATOM 677 C CA . SER A 1 86 ? 12.306 4.028 -4.337 1.00 85.75 86 SER A CA 1
ATOM 678 C C . SER A 1 86 ? 13.019 4.972 -5.287 1.00 85.75 86 SER A C 1
ATOM 680 O O . SER A 1 86 ? 14.100 5.457 -4.960 1.00 85.75 86 SER A O 1
ATOM 682 N N . TYR A 1 87 ? 12.436 5.202 -6.456 1.00 89.69 87 TYR A N 1
ATOM 683 C CA . TYR A 1 87 ? 13.036 6.040 -7.482 1.00 89.69 87 TYR A CA 1
ATOM 684 C C . TYR A 1 87 ? 12.074 7.169 -7.832 1.00 89.69 87 TYR A C 1
ATOM 686 O O . TYR A 1 87 ? 10.849 7.025 -7.784 1.00 89.69 87 TYR A O 1
ATOM 694 N N . THR A 1 88 ? 12.617 8.306 -8.222 1.00 89.81 88 THR A N 1
ATOM 695 C CA . THR A 1 88 ? 11.902 9.242 -9.081 1.00 89.81 88 THR A CA 1
ATOM 696 C C . THR A 1 88 ? 11.928 8.731 -10.524 1.00 89.81 88 THR A C 1
ATOM 698 O O . THR A 1 88 ? 12.736 7.873 -10.891 1.00 89.81 88 THR A O 1
ATOM 701 N N . LYS A 1 89 ? 11.053 9.271 -11.380 1.00 92.56 89 LYS A N 1
ATOM 702 C CA . LYS A 1 89 ? 11.063 8.954 -12.818 1.00 92.56 89 LYS A CA 1
ATOM 703 C C . LYS A 1 89 ? 12.441 9.187 -13.444 1.00 92.56 89 LYS A C 1
ATOM 705 O O . LYS A 1 89 ? 12.932 8.332 -14.174 1.00 92.56 89 LYS A O 1
ATOM 710 N N . GLN A 1 90 ? 13.071 10.313 -13.103 1.00 93.50 90 GLN A N 1
ATOM 711 C CA . GLN A 1 90 ? 14.381 10.677 -13.628 1.00 93.50 90 GLN A CA 1
ATOM 712 C C . GLN A 1 90 ? 15.483 9.754 -13.105 1.00 93.50 90 GLN A C 1
ATOM 714 O O . GLN A 1 90 ? 16.275 9.276 -13.904 1.00 93.50 90 GLN A O 1
ATOM 719 N N . GLU A 1 91 ? 15.526 9.456 -11.803 1.00 94.38 91 GLU A N 1
ATOM 720 C CA . GLU A 1 91 ? 16.555 8.565 -11.240 1.00 94.38 91 GLU A CA 1
ATOM 721 C C . GLU A 1 91 ? 16.486 7.156 -11.831 1.00 94.38 91 GLU A C 1
ATOM 723 O O . GLU A 1 91 ? 17.525 6.584 -12.154 1.00 94.38 91 GLU A O 1
ATOM 728 N N . LEU A 1 92 ? 15.277 6.606 -12.013 1.00 96.94 92 LEU A N 1
ATOM 729 C CA . LEU A 1 92 ? 15.112 5.280 -12.612 1.00 96.94 92 LEU A CA 1
ATOM 730 C C . LEU A 1 92 ? 15.612 5.256 -14.061 1.00 96.94 92 LEU A C 1
ATOM 732 O O . LEU A 1 92 ? 16.298 4.318 -14.462 1.00 96.94 92 LEU A O 1
ATOM 736 N N . VAL A 1 93 ? 15.291 6.289 -14.842 1.00 97.88 93 VAL A N 1
ATOM 737 C CA . VAL A 1 93 ? 15.725 6.385 -16.240 1.00 97.88 93 VAL A CA 1
ATOM 738 C C . VAL A 1 93 ? 17.225 6.640 -16.346 1.00 97.88 93 VAL A C 1
ATOM 740 O O . VAL A 1 93 ? 17.880 5.944 -17.110 1.00 97.88 93 VAL A O 1
ATOM 743 N N . THR A 1 94 ? 17.795 7.530 -15.529 1.00 97.50 94 THR A N 1
ATOM 744 C CA . THR A 1 94 ? 19.247 7.766 -15.471 1.00 97.50 94 THR A CA 1
ATOM 745 C C . THR A 1 94 ? 20.013 6.498 -15.087 1.00 97.50 94 THR A C 1
ATOM 747 O O . THR A 1 94 ? 21.071 6.222 -15.654 1.00 97.50 94 THR A O 1
ATOM 750 N N . TYR A 1 95 ? 19.491 5.708 -14.139 1.00 97.94 95 TYR A N 1
ATOM 751 C CA . TYR A 1 95 ? 20.090 4.423 -13.778 1.00 97.94 95 TYR A CA 1
ATOM 752 C C . TYR A 1 95 ? 20.103 3.461 -14.972 1.00 97.94 95 TYR A C 1
ATOM 754 O O . TYR A 1 95 ? 21.140 2.872 -15.275 1.00 97.94 95 TYR A O 1
ATOM 762 N N . LEU A 1 96 ? 18.960 3.313 -15.650 1.00 98.00 96 LEU A N 1
ATOM 763 C CA . LEU A 1 96 ? 18.834 2.425 -16.805 1.00 98.00 96 LEU A CA 1
ATOM 764 C C . LEU A 1 96 ? 19.725 2.860 -17.962 1.00 98.00 96 LEU A C 1
ATOM 766 O O . LEU A 1 96 ? 20.405 2.007 -18.517 1.00 98.00 96 LEU A O 1
ATOM 770 N N . ASP A 1 97 ? 19.751 4.154 -18.278 1.00 98.19 97 ASP A N 1
ATOM 771 C CA . ASP A 1 97 ? 20.630 4.730 -19.294 1.00 98.19 97 ASP A CA 1
ATOM 772 C C . ASP A 1 97 ? 22.085 4.366 -18.983 1.00 98.19 97 ASP A C 1
ATOM 774 O O . ASP A 1 97 ? 22.701 3.603 -19.717 1.00 98.19 97 ASP A O 1
ATOM 778 N N . THR A 1 98 ? 22.572 4.718 -17.789 1.00 98.00 98 THR A N 1
ATOM 779 C CA . THR A 1 98 ? 23.945 4.405 -17.352 1.00 98.00 98 THR A CA 1
ATOM 780 C C . THR A 1 98 ? 24.281 2.910 -17.456 1.00 98.00 98 THR A C 1
ATOM 782 O O . THR A 1 98 ? 25.382 2.546 -17.873 1.00 98.00 98 THR A O 1
ATOM 785 N N . ALA A 1 99 ? 23.350 2.029 -17.076 1.00 97.31 99 ALA A N 1
ATOM 786 C CA . ALA A 1 99 ? 23.555 0.581 -17.113 1.00 97.31 99 ALA A CA 1
ATOM 787 C C . ALA A 1 99 ? 23.578 -0.001 -18.539 1.00 97.31 99 ALA A C 1
ATOM 789 O O . ALA A 1 99 ? 24.126 -1.084 -18.752 1.00 97.31 99 ALA A O 1
ATOM 790 N N . LEU A 1 100 ? 22.976 0.691 -19.507 1.00 97.38 100 LEU A N 1
ATOM 791 C CA . LEU A 1 100 ? 22.703 0.182 -20.848 1.00 97.38 100 LEU A CA 1
ATOM 792 C C . LEU A 1 100 ? 23.519 0.887 -21.947 1.00 97.38 100 LEU A C 1
ATOM 794 O O . LEU A 1 100 ? 23.810 0.250 -22.964 1.00 97.38 100 LEU A O 1
ATOM 798 N N . THR A 1 101 ? 23.986 2.124 -21.732 1.00 96.81 101 THR A N 1
ATOM 799 C CA . THR A 1 101 ? 24.730 2.919 -22.729 1.00 96.81 101 THR A CA 1
ATOM 800 C C . THR A 1 101 ? 25.982 2.198 -23.223 1.00 96.81 101 THR A C 1
ATOM 802 O O . THR A 1 101 ? 26.259 2.179 -24.420 1.00 96.81 101 THR A O 1
ATOM 805 N N . ALA A 1 102 ? 26.720 1.520 -22.335 1.00 94.56 102 ALA A N 1
ATOM 806 C CA . ALA A 1 102 ? 27.915 0.756 -22.716 1.00 94.56 102 ALA A CA 1
ATOM 807 C C . ALA A 1 102 ? 27.613 -0.405 -23.688 1.00 94.56 102 ALA A C 1
ATOM 809 O O . ALA A 1 102 ? 28.506 -0.873 -24.390 1.00 94.56 102 ALA A O 1
ATOM 810 N N . SER A 1 103 ? 26.355 -0.852 -23.743 1.00 96.69 103 SER A N 1
ATOM 811 C CA . SER A 1 103 ? 25.872 -1.867 -24.684 1.00 96.69 103 SER A CA 1
ATOM 812 C C . SER A 1 103 ? 25.235 -1.266 -25.945 1.00 96.69 103 SER A C 1
ATOM 814 O O . SER A 1 103 ? 24.704 -2.011 -26.765 1.00 96.69 103 SER A O 1
ATOM 816 N N . GLY A 1 104 ? 25.280 0.060 -26.119 1.00 97.31 104 GLY A N 1
ATOM 817 C CA . GLY A 1 104 ? 24.690 0.767 -27.257 1.00 97.31 104 GLY A CA 1
ATOM 818 C C . GLY A 1 104 ? 23.182 0.986 -27.136 1.00 97.31 104 GLY A C 1
ATOM 819 O O . GLY A 1 104 ? 22.488 0.990 -28.149 1.00 97.31 104 GLY A O 1
ATOM 820 N N . VAL A 1 105 ? 22.654 1.109 -25.920 1.00 98.38 105 VAL A N 1
ATOM 821 C CA . VAL A 1 105 ? 21.236 1.403 -25.683 1.00 98.38 105 VAL A CA 1
ATOM 822 C C . VAL A 1 105 ? 21.120 2.682 -24.868 1.00 98.38 105 VAL A C 1
ATOM 824 O O . VAL A 1 105 ? 21.617 2.727 -23.747 1.00 98.38 105 VAL A O 1
ATOM 827 N N . ASP A 1 106 ? 20.409 3.668 -25.407 1.00 98.25 106 ASP A N 1
ATOM 828 C CA . ASP A 1 106 ? 20.161 4.946 -24.738 1.00 98.25 106 ASP A CA 1
ATOM 829 C C . ASP A 1 106 ? 18.711 5.002 -24.241 1.00 98.25 106 ASP A C 1
ATOM 831 O O . ASP A 1 106 ? 17.781 4.594 -24.949 1.00 98.25 106 ASP A O 1
ATOM 835 N N . VAL A 1 107 ? 18.505 5.515 -23.027 1.00 98.44 107 VAL A N 1
ATOM 836 C CA . VAL A 1 107 ? 17.188 5.624 -22.384 1.00 98.44 107 VAL A CA 1
ATOM 837 C C . VAL A 1 107 ? 16.957 7.061 -21.930 1.00 98.44 107 VAL A C 1
ATOM 839 O O . VAL A 1 107 ? 17.678 7.595 -21.095 1.00 98.44 107 VAL A O 1
ATOM 842 N N . ALA A 1 108 ? 15.898 7.691 -22.433 1.00 98.19 108 ALA A N 1
ATOM 843 C CA . ALA A 1 108 ? 15.574 9.080 -22.125 1.00 98.19 108 ALA A CA 1
ATOM 844 C C . ALA A 1 108 ? 14.149 9.229 -21.585 1.00 98.19 108 ALA A C 1
ATOM 846 O O . ALA A 1 108 ? 13.237 8.518 -21.997 1.00 98.19 108 ALA A O 1
ATOM 847 N N . TYR A 1 109 ? 13.942 10.195 -20.687 1.00 97.94 109 TYR A N 1
ATOM 848 C CA . TYR A 1 109 ? 12.626 10.591 -20.184 1.00 97.94 109 TYR A CA 1
ATOM 849 C C . TYR A 1 109 ? 12.322 12.028 -20.592 1.00 97.94 109 TYR A C 1
ATOM 851 O O . TYR A 1 109 ? 13.121 12.934 -20.361 1.00 97.94 109 TYR A O 1
ATOM 859 N N . SER A 1 110 ? 11.141 12.249 -21.163 1.00 96.69 110 SER A N 1
ATOM 860 C CA . SER A 1 110 ? 10.644 13.581 -21.491 1.00 96.69 110 SER A CA 1
ATOM 861 C C . SER A 1 110 ? 9.661 14.039 -20.419 1.00 96.69 110 SER A C 1
ATOM 863 O O . SER A 1 110 ? 8.539 13.543 -20.348 1.00 96.69 110 SER A O 1
ATOM 865 N N . SER A 1 111 ? 10.037 15.034 -19.614 1.00 94.25 111 SER A N 1
ATOM 866 C CA . SER A 1 111 ? 9.131 15.637 -18.623 1.00 94.25 111 SER A CA 1
ATOM 867 C C . SER A 1 111 ? 7.936 16.354 -19.261 1.00 94.25 111 SER A C 1
ATOM 869 O O . SER A 1 111 ? 6.886 16.459 -18.633 1.00 94.25 111 SER A O 1
ATOM 871 N N . THR A 1 112 ? 8.066 16.799 -20.517 1.00 94.88 112 THR A N 1
ATOM 872 C CA . THR A 1 112 ? 6.988 17.438 -21.286 1.00 94.88 112 THR A CA 1
ATOM 873 C C . THR A 1 112 ? 5.907 16.447 -21.706 1.00 94.88 112 THR A C 1
ATOM 875 O O . THR A 1 112 ? 4.724 16.746 -21.590 1.00 94.88 112 THR A O 1
ATOM 878 N N . THR A 1 113 ? 6.295 15.272 -22.210 1.00 95.69 113 THR A N 1
ATOM 879 C CA . THR A 1 113 ? 5.333 14.261 -22.690 1.00 95.69 113 THR A CA 1
ATOM 880 C C . THR A 1 113 ? 5.010 13.201 -21.639 1.00 95.69 113 THR A C 1
ATOM 882 O O . THR A 1 113 ? 4.046 12.454 -21.789 1.00 95.69 113 THR A O 1
ATOM 885 N N . GLY A 1 114 ? 5.823 13.107 -20.585 1.00 95.56 114 GLY A N 1
ATOM 886 C CA . GLY A 1 114 ? 5.769 12.052 -19.581 1.00 95.56 114 GLY A CA 1
ATOM 887 C C . GLY A 1 114 ? 6.197 10.680 -20.105 1.00 95.56 114 GLY A C 1
ATOM 888 O O . GLY A 1 114 ? 5.932 9.686 -19.432 1.00 95.56 114 GLY A O 1
ATOM 889 N N . LYS A 1 115 ? 6.800 10.589 -21.296 1.00 97.81 115 LYS A N 1
ATOM 890 C CA . LYS A 1 115 ? 7.154 9.321 -21.948 1.00 97.81 115 LYS A CA 1
ATOM 891 C C . LYS A 1 115 ? 8.641 9.001 -21.836 1.00 97.81 115 LYS A C 1
ATOM 893 O O . LYS A 1 115 ? 9.475 9.902 -21.734 1.00 97.81 115 LYS A O 1
ATOM 898 N N . VAL A 1 116 ? 8.938 7.704 -21.880 1.00 98.44 116 VAL A N 1
ATOM 899 C CA . VAL A 1 116 ? 10.295 7.165 -22.011 1.00 98.44 116 VAL A CA 1
ATOM 900 C C . VAL A 1 116 ? 10.556 6.825 -23.474 1.00 98.44 116 VAL A C 1
ATOM 902 O O . VAL A 1 116 ? 9.701 6.226 -24.121 1.00 98.44 116 VAL A O 1
ATOM 905 N N . THR A 1 117 ? 11.735 7.171 -23.971 1.00 98.56 117 THR A N 1
ATOM 906 C CA . THR A 1 117 ? 12.236 6.799 -25.296 1.00 98.56 117 THR A CA 1
ATOM 907 C C . THR A 1 117 ? 13.433 5.881 -25.112 1.00 98.56 117 THR A C 1
ATOM 909 O O . THR A 1 117 ? 14.312 6.172 -24.302 1.00 98.56 117 THR A O 1
ATOM 912 N N . ILE A 1 118 ? 13.469 4.777 -25.854 1.00 98.56 118 ILE A N 1
ATOM 913 C CA . ILE A 1 118 ? 14.615 3.866 -25.894 1.00 98.56 118 ILE A CA 1
ATOM 914 C C . ILE A 1 118 ? 15.150 3.827 -27.321 1.00 98.56 118 ILE A C 1
ATOM 916 O O . ILE A 1 118 ? 14.410 3.510 -28.254 1.00 98.56 118 ILE A O 1
ATOM 920 N N . VAL A 1 119 ? 16.439 4.119 -27.477 1.00 98.44 119 VAL A N 1
ATOM 921 C CA . VAL A 1 119 ? 17.183 3.948 -28.728 1.00 98.44 119 VAL A CA 1
ATOM 922 C C . VAL A 1 119 ? 18.045 2.703 -28.579 1.00 98.44 119 VAL A C 1
ATOM 924 O O . VAL A 1 119 ? 18.961 2.674 -27.763 1.00 98.44 119 VAL A O 1
ATOM 927 N N . ASN A 1 120 ? 17.748 1.651 -29.338 1.00 98.19 120 ASN A N 1
ATOM 928 C CA . ASN A 1 120 ? 18.478 0.392 -29.259 1.00 98.19 120 ASN A CA 1
ATOM 929 C C . ASN A 1 120 ? 19.437 0.247 -30.445 1.00 98.19 120 ASN A C 1
ATOM 931 O O . ASN A 1 120 ? 19.062 -0.298 -31.479 1.00 98.19 120 ASN A O 1
ATOM 935 N N . ASN A 1 121 ? 20.685 0.680 -30.281 1.00 97.75 121 ASN A N 1
ATOM 936 C CA . ASN A 1 121 ? 21.768 0.461 -31.247 1.00 97.75 121 ASN A CA 1
ATOM 937 C C . ASN A 1 121 ? 22.622 -0.772 -30.907 1.00 97.75 121 ASN A C 1
ATOM 939 O O . ASN A 1 121 ? 23.648 -1.016 -31.544 1.00 97.75 121 ASN A O 1
ATOM 943 N N . SER A 1 122 ? 22.215 -1.559 -29.910 1.00 95.75 122 SER A N 1
ATOM 944 C CA . SER A 1 122 ? 22.921 -2.779 -29.532 1.00 95.75 122 SER A CA 1
ATOM 945 C C . SER A 1 122 ? 22.736 -3.891 -30.566 1.00 95.75 122 SER A C 1
ATOM 947 O O . SER A 1 122 ? 21.790 -3.891 -31.352 1.00 95.75 122 SER A O 1
ATOM 949 N N . GLY A 1 123 ? 23.568 -4.930 -30.495 1.00 95.06 123 GLY A N 1
ATOM 950 C CA . GLY A 1 123 ? 23.393 -6.151 -31.290 1.00 95.06 123 GLY A CA 1
ATOM 951 C C . GLY A 1 123 ? 22.273 -7.087 -30.810 1.00 95.06 123 GLY A C 1
ATOM 952 O O . GLY A 1 123 ? 22.246 -8.243 -31.224 1.00 95.06 123 GLY A O 1
ATOM 953 N N . SER A 1 124 ? 21.399 -6.670 -29.887 1.00 97.69 124 SER A N 1
ATOM 954 C CA . SER A 1 124 ? 20.369 -7.539 -29.299 1.00 97.69 124 SER A CA 1
ATOM 955 C C . SER A 1 124 ? 19.039 -6.824 -29.066 1.00 97.69 124 SER A C 1
ATOM 957 O O . SER A 1 124 ? 18.973 -5.620 -28.845 1.00 97.69 124 SER A O 1
ATOM 959 N N . SER A 1 125 ? 17.938 -7.577 -29.085 1.00 97.62 125 SER A N 1
ATOM 960 C CA . SER A 1 125 ? 16.618 -7.034 -28.757 1.00 97.62 125 SER A CA 1
ATOM 961 C C . SER A 1 125 ? 16.460 -6.802 -27.257 1.00 97.62 125 SER A C 1
ATOM 963 O O . SER A 1 125 ? 16.930 -7.610 -26.453 1.00 97.62 125 SER A O 1
ATOM 965 N N . ILE A 1 126 ? 15.703 -5.775 -26.886 1.00 98.06 126 ILE A N 1
ATOM 966 C CA . ILE A 1 126 ? 15.292 -5.537 -25.503 1.00 98.06 126 ILE A CA 1
ATOM 967 C C . ILE A 1 126 ? 13.894 -6.109 -25.281 1.00 98.06 126 ILE A C 1
ATOM 969 O O . ILE A 1 126 ? 12.991 -5.894 -26.095 1.00 98.06 126 ILE A O 1
ATOM 973 N N . THR A 1 127 ? 13.706 -6.809 -24.165 1.00 97.25 127 THR A N 1
ATOM 974 C CA . THR A 1 127 ? 12.393 -7.302 -23.729 1.00 97.25 127 THR A CA 1
ATOM 975 C C . THR A 1 127 ? 12.163 -7.018 -22.250 1.00 97.25 127 THR A C 1
ATOM 977 O O . THR A 1 127 ? 13.105 -6.895 -21.463 1.00 97.25 127 THR A O 1
ATOM 980 N N . PHE A 1 128 ? 10.893 -6.918 -21.862 1.00 95.69 128 PHE A N 1
ATOM 981 C CA . PHE A 1 128 ? 10.488 -6.706 -20.477 1.00 95.69 128 PHE A CA 1
ATOM 982 C C . PHE A 1 128 ? 9.818 -7.971 -19.942 1.00 95.69 128 PHE A C 1
ATOM 984 O O . PHE A 1 128 ? 8.722 -8.307 -20.396 1.00 95.69 128 PHE A O 1
ATOM 991 N N . PRO A 1 129 ? 10.431 -8.678 -18.978 1.00 93.75 129 PRO A N 1
ATOM 992 C CA . PRO A 1 129 ? 9.775 -9.798 -18.321 1.00 93.75 129 PRO A CA 1
ATOM 993 C C . PRO A 1 129 ? 8.436 -9.373 -17.712 1.00 93.75 129 PRO A C 1
ATOM 995 O O . PRO A 1 129 ? 8.308 -8.276 -17.162 1.00 93.75 129 PRO A O 1
ATOM 998 N N . ALA A 1 130 ? 7.431 -10.245 -17.789 1.00 91.25 130 ALA A N 1
ATOM 999 C CA . ALA A 1 130 ? 6.218 -10.064 -17.005 1.00 91.25 130 ALA A CA 1
ATOM 1000 C C . ALA A 1 130 ? 6.561 -10.178 -15.512 1.00 91.25 130 ALA A C 1
ATOM 1002 O O . ALA A 1 130 ? 7.387 -11.003 -15.127 1.00 91.25 130 ALA A O 1
ATOM 1003 N N . SER A 1 131 ? 5.903 -9.383 -14.669 1.00 83.19 131 SER A N 1
ATOM 1004 C CA . SER A 1 131 ? 6.148 -9.400 -13.225 1.00 83.19 131 SER A CA 1
ATOM 1005 C C . SER A 1 131 ? 5.685 -10.695 -12.555 1.00 83.19 131 SER A C 1
ATOM 1007 O O . SER A 1 131 ? 6.103 -10.992 -11.450 1.00 83.19 131 SER A O 1
ATOM 1009 N N . GLY A 1 132 ? 4.781 -11.474 -13.160 1.00 83.25 132 GLY A N 1
ATOM 1010 C CA . GLY A 1 132 ? 4.225 -12.680 -12.521 1.00 83.25 132 GLY A CA 1
ATOM 1011 C C . GLY A 1 132 ? 3.480 -12.411 -11.201 1.00 83.25 132 GLY A C 1
ATOM 1012 O O . GLY A 1 132 ? 3.067 -13.347 -10.523 1.00 83.25 132 GLY A O 1
ATOM 1013 N N . THR A 1 133 ? 3.292 -11.140 -10.838 1.00 88.00 133 THR A N 1
ATOM 1014 C CA . THR A 1 133 ? 2.642 -10.659 -9.619 1.00 88.00 133 THR A CA 1
ATOM 1015 C C . THR A 1 133 ? 1.515 -9.690 -9.990 1.00 88.00 133 THR A C 1
ATOM 1017 O O . THR A 1 133 ? 1.263 -9.418 -11.163 1.00 88.00 133 THR A O 1
ATOM 1020 N N . SER A 1 134 ? 0.809 -9.144 -8.994 1.00 91.25 134 SER A N 1
ATOM 1021 C CA . SER A 1 134 ? -0.168 -8.069 -9.236 1.00 91.25 134 SER A CA 1
ATOM 1022 C C . SER A 1 134 ? 0.475 -6.708 -9.550 1.00 91.25 134 SER A C 1
ATOM 1024 O O . SER A 1 134 ? -0.243 -5.769 -9.886 1.00 91.25 134 SER A O 1
ATOM 1026 N N . TYR A 1 135 ? 1.804 -6.583 -9.448 1.00 92.81 135 TYR A N 1
ATOM 1027 C CA . TYR A 1 135 ? 2.521 -5.337 -9.717 1.00 92.81 135 TYR A CA 1
ATOM 1028 C C . TYR A 1 135 ? 2.826 -5.173 -11.205 1.00 92.81 135 TYR A C 1
ATOM 1030 O O . TYR A 1 135 ? 2.945 -6.147 -11.945 1.00 92.81 135 TYR A O 1
ATOM 1038 N N . TYR A 1 136 ? 3.007 -3.930 -11.645 1.00 94.62 136 TYR A N 1
ATOM 1039 C CA . TYR A 1 136 ? 3.484 -3.643 -12.996 1.00 94.62 136 TYR A CA 1
ATOM 1040 C C . TYR A 1 136 ? 4.912 -4.155 -13.193 1.00 94.62 136 TYR A C 1
ATOM 1042 O O . TYR A 1 136 ? 5.747 -3.978 -12.310 1.00 94.62 136 TYR A O 1
ATOM 1050 N N . SER A 1 137 ? 5.211 -4.737 -14.356 1.00 95.94 137 SER A N 1
ATOM 1051 C CA . SER A 1 137 ? 6.598 -5.008 -14.745 1.00 95.94 137 SER A CA 1
ATOM 1052 C C . SER A 1 137 ? 7.374 -3.713 -14.984 1.00 95.94 137 SER A C 1
ATOM 1054 O O . SER A 1 137 ? 6.779 -2.651 -15.188 1.00 95.94 137 SER A O 1
ATOM 1056 N N . LEU A 1 138 ? 8.708 -3.795 -15.037 1.00 96.94 138 LEU A N 1
ATOM 1057 C CA . LEU A 1 138 ? 9.545 -2.624 -15.314 1.00 96.94 138 LEU A CA 1
ATOM 1058 C C . LEU A 1 138 ? 9.164 -1.950 -16.645 1.00 96.94 138 LEU A C 1
ATOM 1060 O O . LEU A 1 138 ? 9.046 -0.731 -16.704 1.00 96.94 138 LEU A O 1
ATOM 1064 N N . GLY A 1 139 ? 8.864 -2.733 -17.688 1.00 97.31 139 GLY A N 1
ATOM 1065 C CA . GLY A 1 139 ? 8.387 -2.196 -18.968 1.00 97.31 139 GLY A CA 1
ATOM 1066 C C . GLY A 1 139 ? 7.083 -1.409 -18.840 1.00 97.31 139 GLY A C 1
ATOM 1067 O O . GLY A 1 139 ? 6.974 -0.304 -19.364 1.00 97.31 139 GLY A O 1
ATOM 1068 N N . GLN A 1 140 ? 6.115 -1.930 -18.081 1.00 96.94 140 GLN A N 1
ATOM 1069 C CA . GLN A 1 140 ? 4.849 -1.236 -17.825 1.00 96.94 140 GLN A CA 1
ATOM 1070 C C . GLN A 1 140 ? 5.026 0.026 -16.980 1.00 96.94 140 GLN A C 1
ATOM 1072 O O . GLN A 1 140 ? 4.307 1.005 -17.188 1.00 96.94 140 GLN A O 1
ATOM 1077 N N . ILE A 1 141 ? 5.976 0.019 -16.041 1.00 96.94 141 ILE A N 1
ATOM 1078 C CA . ILE A 1 141 ? 6.356 1.206 -15.269 1.00 96.94 141 ILE A CA 1
ATOM 1079 C C . ILE A 1 141 ? 6.918 2.277 -16.209 1.00 96.94 141 ILE A C 1
ATOM 1081 O O . ILE A 1 141 ? 6.492 3.425 -16.136 1.00 96.94 141 ILE A O 1
ATOM 1085 N N . LEU A 1 142 ? 7.783 1.895 -17.151 1.00 97.50 142 LEU A N 1
ATOM 1086 C CA . LEU A 1 142 ? 8.359 2.785 -18.167 1.00 97.50 142 LEU A CA 1
ATOM 1087 C C . LEU A 1 142 ? 7.353 3.240 -19.247 1.00 97.50 142 LEU A C 1
ATOM 1089 O O . LEU A 1 142 ? 7.671 4.116 -20.046 1.00 97.50 142 LEU A O 1
ATOM 1093 N N . GLY A 1 143 ? 6.132 2.694 -19.264 1.00 97.50 143 GLY A N 1
ATOM 1094 C CA . GLY A 1 143 ? 5.071 3.076 -20.207 1.00 97.50 143 GLY A CA 1
ATOM 1095 C C . GLY A 1 143 ? 4.953 2.183 -21.450 1.00 97.50 143 GLY A C 1
ATOM 1096 O O . GLY A 1 143 ? 4.186 2.498 -22.366 1.00 97.50 143 GLY A O 1
ATOM 1097 N N . PHE A 1 144 ? 5.664 1.057 -21.496 1.00 97.62 144 PHE A N 1
ATOM 1098 C CA . PHE A 1 144 ? 5.557 0.046 -22.552 1.00 97.62 144 PHE A CA 1
ATOM 1099 C C . PHE A 1 144 ? 4.490 -1.012 -22.231 1.00 97.62 144 PHE A C 1
ATOM 1101 O O . PHE A 1 144 ? 4.074 -1.188 -21.084 1.00 97.62 144 PHE A O 1
ATOM 1108 N N . LEU A 1 145 ? 4.026 -1.733 -23.252 1.00 94.31 145 LEU A N 1
ATOM 1109 C CA . LEU A 1 145 ? 3.128 -2.873 -23.068 1.00 94.31 145 LEU A CA 1
ATOM 1110 C C . LEU A 1 145 ? 3.941 -4.120 -22.688 1.00 94.31 145 LEU A C 1
ATOM 1112 O O . LEU A 1 145 ? 5.131 -4.216 -22.977 1.00 94.31 145 LEU A O 1
ATOM 1116 N N . THR A 1 146 ? 3.298 -5.113 -22.072 1.00 85.38 146 THR A N 1
ATOM 1117 C CA . THR A 1 146 ? 3.958 -6.375 -21.674 1.00 85.38 146 THR A CA 1
ATOM 1118 C C . THR A 1 146 ? 4.523 -7.163 -22.854 1.00 85.38 146 THR A C 1
ATOM 1120 O O . THR A 1 146 ? 5.452 -7.941 -22.680 1.00 85.38 146 THR A O 1
ATOM 1123 N N . THR A 1 147 ? 3.978 -6.962 -24.053 1.00 86.06 147 THR A N 1
ATOM 1124 C CA . THR A 1 147 ? 4.406 -7.626 -25.291 1.00 86.06 147 THR A CA 1
ATOM 1125 C C . THR A 1 147 ? 5.451 -6.829 -26.070 1.00 86.06 147 THR A C 1
ATOM 1127 O O . THR A 1 147 ? 5.844 -7.243 -27.160 1.00 86.06 147 THR A O 1
ATOM 1130 N N . THR A 1 148 ? 5.878 -5.664 -25.574 1.00 92.31 148 THR A N 1
ATOM 1131 C CA . THR A 1 148 ? 6.825 -4.815 -26.296 1.00 92.31 148 THR A CA 1
ATOM 1132 C C . THR A 1 148 ? 8.198 -5.484 -26.371 1.00 92.31 148 THR A C 1
ATOM 1134 O O . THR A 1 148 ? 8.816 -5.791 -25.353 1.00 92.31 148 THR A O 1
ATOM 1137 N N . THR A 1 149 ? 8.682 -5.661 -27.600 1.00 96.38 149 THR A N 1
ATOM 1138 C CA . THR A 1 149 ? 10.069 -6.017 -27.919 1.00 96.38 149 THR A CA 1
ATOM 1139 C C . THR A 1 149 ? 10.672 -4.875 -28.721 1.00 96.38 149 THR A C 1
ATOM 1141 O O . THR A 1 149 ? 10.094 -4.464 -29.726 1.00 96.38 149 THR A O 1
ATOM 1144 N N . ILE A 1 150 ? 11.817 -4.356 -28.285 1.00 97.12 150 ILE A N 1
ATOM 1145 C CA . ILE A 1 150 ? 12.512 -3.259 -28.969 1.00 97.12 150 ILE A CA 1
ATOM 1146 C C . ILE A 1 150 ? 13.667 -3.870 -29.756 1.00 97.12 150 ILE A C 1
ATOM 1148 O O . ILE A 1 150 ? 14.622 -4.397 -29.179 1.00 97.12 150 ILE A O 1
ATOM 1152 N N . LEU A 1 151 ? 13.554 -3.843 -31.082 1.00 97.94 151 LEU A N 1
ATOM 1153 C CA . LEU A 1 151 ? 14.515 -4.464 -31.990 1.00 97.94 151 LEU A CA 1
ATOM 1154 C C . LEU A 1 151 ? 15.790 -3.622 -32.121 1.00 97.94 151 LEU A C 1
ATOM 1156 O O . LEU A 1 151 ? 15.784 -2.413 -31.888 1.00 97.94 151 LEU A O 1
ATOM 1160 N N . THR A 1 152 ? 16.881 -4.265 -32.525 1.00 97.25 152 THR A N 1
ATOM 1161 C CA . THR A 1 152 ? 18.132 -3.589 -32.885 1.00 97.25 152 THR A CA 1
ATOM 1162 C C . THR A 1 152 ? 17.911 -2.570 -34.005 1.00 97.25 152 THR A C 1
ATOM 1164 O O . THR A 1 152 ? 17.184 -2.834 -34.961 1.00 97.25 152 THR A O 1
ATOM 1167 N N . GLY A 1 153 ? 18.571 -1.419 -33.895 1.00 96.69 153 GLY A N 1
ATOM 1168 C CA . GLY A 1 153 ? 18.515 -0.314 -34.848 1.00 96.69 153 GLY A CA 1
ATOM 1169 C C . GLY A 1 153 ? 17.218 0.494 -34.795 1.00 96.69 153 GLY A C 1
ATOM 1170 O O . GLY A 1 153 ? 16.914 1.199 -35.755 1.00 96.69 153 GLY A O 1
ATOM 1171 N N . THR A 1 154 ? 16.427 0.376 -33.723 1.00 98.06 154 THR A N 1
ATOM 1172 C CA . THR A 1 154 ? 15.140 1.077 -33.600 1.00 98.06 154 THR A CA 1
ATOM 1173 C C . THR A 1 154 ? 15.134 2.087 -32.459 1.00 98.06 154 THR A C 1
ATOM 1175 O O . THR A 1 154 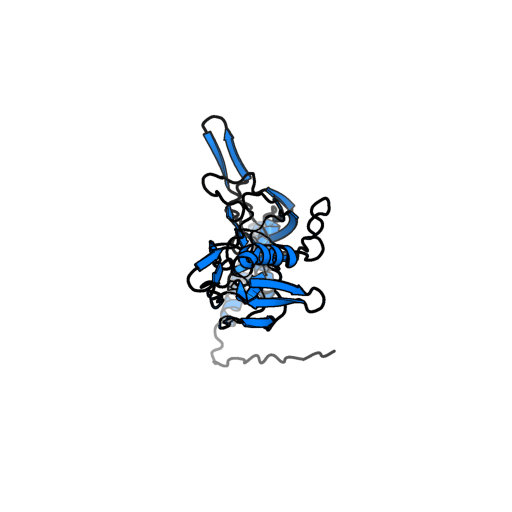? 15.777 1.891 -31.428 1.00 98.06 154 THR A O 1
ATOM 1178 N N . THR A 1 155 ? 14.351 3.148 -32.646 1.00 98.06 155 THR A N 1
ATOM 1179 C CA . THR A 1 155 ? 13.957 4.090 -31.596 1.00 98.06 155 THR A CA 1
ATOM 1180 C C . THR A 1 155 ? 12.483 3.875 -31.300 1.00 98.06 155 THR A C 1
ATOM 1182 O O . THR A 1 155 ? 11.661 3.915 -32.218 1.00 98.06 155 THR A O 1
ATOM 1185 N N . VAL A 1 156 ? 12.143 3.631 -30.037 1.00 98.00 156 VAL A N 1
ATOM 1186 C CA . VAL A 1 156 ? 10.770 3.335 -29.621 1.00 98.00 156 VAL A CA 1
ATOM 1187 C C . VAL A 1 156 ? 10.392 4.198 -28.426 1.00 98.00 156 VAL A C 1
ATOM 1189 O O . VAL A 1 156 ? 11.060 4.181 -27.393 1.00 98.00 156 VAL A O 1
ATOM 1192 N N . ASP A 1 157 ? 9.275 4.907 -28.561 1.00 97.81 157 ASP A N 1
ATOM 1193 C CA . ASP A 1 157 ? 8.645 5.632 -27.463 1.00 97.81 157 ASP A CA 1
ATOM 1194 C C . ASP A 1 157 ? 7.683 4.733 -26.682 1.00 97.81 157 ASP A C 1
ATOM 1196 O O . ASP A 1 157 ? 7.003 3.860 -27.233 1.00 97.81 157 ASP A O 1
ATOM 1200 N N . GLY A 1 158 ? 7.559 5.011 -25.388 1.00 96.75 158 GLY A N 1
ATOM 1201 C CA . GLY A 1 158 ? 6.531 4.446 -24.532 1.00 96.75 158 GLY A CA 1
ATOM 1202 C C . GLY A 1 158 ? 5.134 4.689 -25.109 1.00 96.75 158 GLY A C 1
ATOM 1203 O O . GLY A 1 158 ? 4.743 5.811 -25.465 1.00 96.75 158 GLY A O 1
ATOM 1204 N N . THR A 1 159 ? 4.342 3.620 -25.170 1.00 96.38 159 THR A N 1
ATOM 1205 C CA . THR A 1 159 ? 2.932 3.696 -25.581 1.00 96.38 159 THR A CA 1
ATOM 1206 C C . THR A 1 159 ? 2.119 4.592 -24.645 1.00 96.38 159 THR A C 1
ATOM 1208 O O . THR A 1 159 ? 1.279 5.366 -25.100 1.00 96.38 159 THR A O 1
ATOM 1211 N N . ASN A 1 160 ? 2.435 4.547 -23.350 1.00 97.12 160 ASN A N 1
ATOM 1212 C CA . ASN A 1 160 ? 1.812 5.316 -22.284 1.00 97.12 160 ASN A CA 1
ATOM 1213 C C . ASN A 1 160 ? 2.841 6.232 -21.616 1.00 97.12 160 ASN A C 1
ATOM 1215 O O . ASN A 1 160 ? 4.049 6.071 -21.791 1.00 97.12 160 ASN A O 1
ATOM 1219 N N . THR A 1 161 ? 2.361 7.175 -20.811 1.00 96.75 161 THR A N 1
ATOM 1220 C CA . THR A 1 161 ? 3.231 7.907 -19.889 1.00 96.75 161 THR A CA 1
ATOM 1221 C C . THR A 1 161 ? 3.837 6.952 -18.864 1.00 96.75 161 THR A C 1
ATOM 1223 O O . THR A 1 161 ? 3.172 6.013 -18.414 1.00 96.75 161 THR A O 1
ATOM 1226 N N . MET A 1 162 ? 5.068 7.232 -18.448 1.00 95.56 162 MET A N 1
ATOM 1227 C CA . MET A 1 162 ? 5.735 6.532 -17.362 1.00 95.56 162 MET A CA 1
ATOM 1228 C C . MET A 1 162 ? 4.888 6.620 -16.089 1.00 95.56 162 MET A C 1
ATOM 1230 O O . MET A 1 162 ? 4.445 7.703 -15.687 1.00 95.56 162 MET A O 1
ATOM 1234 N N . LYS A 1 163 ? 4.658 5.475 -15.449 1.00 92.75 163 LYS A N 1
ATOM 1235 C CA . LYS A 1 163 ? 4.017 5.413 -14.135 1.00 92.75 163 LYS A CA 1
ATOM 1236 C C . LYS A 1 163 ? 5.006 5.909 -13.089 1.00 92.75 163 LYS A C 1
ATOM 1238 O O . LYS A 1 163 ? 6.203 5.660 -13.207 1.00 92.75 163 LYS A O 1
ATOM 1243 N N . ASP A 1 164 ? 4.517 6.594 -12.061 1.00 88.44 164 ASP A N 1
ATOM 1244 C CA . ASP A 1 164 ? 5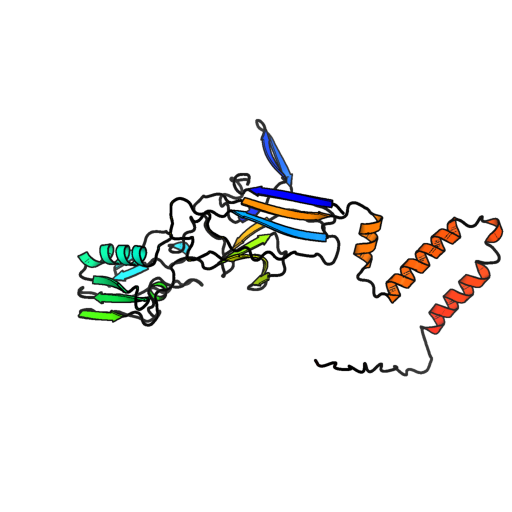.369 6.912 -10.918 1.00 88.44 164 ASP A CA 1
ATOM 1245 C C . ASP A 1 164 ? 5.787 5.596 -10.248 1.00 88.44 164 ASP A C 1
ATOM 1247 O O . ASP A 1 164 ? 4.910 4.819 -9.857 1.00 88.44 164 ASP A O 1
ATOM 1251 N N . PRO A 1 165 ? 7.096 5.296 -10.142 1.00 87.25 165 PRO A N 1
ATOM 1252 C CA . PRO A 1 165 ? 7.579 4.046 -9.567 1.00 87.25 165 PRO A CA 1
ATOM 1253 C C . PRO A 1 165 ? 7.551 4.136 -8.037 1.00 87.25 165 PRO A C 1
ATOM 1255 O O . PRO A 1 165 ? 8.564 3.962 -7.366 1.00 87.25 165 PRO A O 1
ATOM 1258 N N . GLN A 1 166 ? 6.382 4.469 -7.494 1.00 85.25 166 GLN A N 1
ATOM 1259 C CA . GLN A 1 166 ? 6.111 4.673 -6.081 1.00 85.25 166 GLN A CA 1
ATOM 1260 C C . GLN A 1 166 ? 4.664 4.292 -5.780 1.00 85.25 166 GLN A C 1
ATOM 1262 O O . GLN A 1 166 ? 3.785 4.359 -6.638 1.00 85.25 166 GLN A O 1
ATOM 1267 N N . PHE A 1 167 ? 4.389 3.940 -4.530 1.00 85.06 167 PHE A N 1
ATOM 1268 C CA . PHE A 1 167 ? 3.023 3.683 -4.097 1.00 85.06 167 PHE A CA 1
ATOM 1269 C C . PHE A 1 167 ? 2.197 4.972 -4.089 1.00 85.06 167 PHE A C 1
ATOM 1271 O O . PHE A 1 167 ? 2.684 6.031 -3.682 1.00 85.06 167 PHE A O 1
ATOM 1278 N N . THR A 1 168 ? 0.939 4.886 -4.519 1.00 84.00 168 THR A N 1
ATOM 1279 C CA . THR A 1 168 ? -0.008 6.016 -4.511 1.00 84.00 168 THR A CA 1
ATOM 1280 C C . THR A 1 168 ? -0.762 6.128 -3.189 1.00 84.00 168 THR A C 1
ATOM 1282 O O . THR A 1 168 ? -1.148 7.218 -2.769 1.00 84.00 168 THR A O 1
ATOM 1285 N N . TYR A 1 169 ? -1.013 4.993 -2.545 1.00 88.31 169 TYR A N 1
ATOM 1286 C CA . TYR A 1 169 ? -1.640 4.931 -1.239 1.00 88.31 169 TYR A CA 1
ATOM 1287 C C . TYR A 1 169 ? -1.365 3.584 -0.583 1.00 88.31 169 TYR A C 1
ATOM 1289 O O . TYR A 1 169 ? -0.994 2.620 -1.248 1.00 88.31 169 TYR A O 1
ATOM 1297 N N . PHE A 1 170 ? -1.622 3.535 0.715 1.00 90.88 170 PHE A N 1
ATOM 1298 C CA . PHE A 1 170 ? -1.623 2.321 1.518 1.00 90.88 170 PHE A CA 1
ATOM 1299 C C . PHE A 1 170 ? -2.886 2.268 2.360 1.00 90.88 170 PHE A C 1
ATOM 1301 O O . PHE A 1 170 ? -3.646 3.241 2.441 1.00 90.88 170 PHE A O 1
ATOM 1308 N N . PHE A 1 171 ? -3.088 1.145 3.024 1.00 94.25 171 PHE A N 1
ATOM 1309 C CA . PHE A 1 171 ? -4.117 0.990 4.023 1.00 94.25 171 PHE A CA 1
ATOM 1310 C C . PHE A 1 171 ? -3.512 0.676 5.384 1.00 94.25 171 PHE A C 1
ATOM 1312 O O . PHE A 1 171 ? -2.635 -0.178 5.505 1.00 94.25 171 PHE A O 1
ATOM 1319 N N . LEU A 1 172 ? -4.036 1.341 6.413 1.00 95.31 172 LEU A N 1
ATOM 1320 C CA . LEU A 1 172 ? -3.845 0.915 7.789 1.00 95.31 172 LEU A CA 1
ATOM 1321 C C . LEU A 1 172 ? -4.941 -0.077 8.146 1.00 95.31 172 LEU A C 1
ATOM 1323 O O . LEU A 1 172 ? -6.132 0.259 8.149 1.00 95.31 172 LEU A O 1
ATOM 1327 N N . ARG A 1 173 ? -4.524 -1.286 8.487 1.00 95.94 173 ARG A N 1
ATOM 1328 C CA . ARG A 1 173 ? -5.391 -2.333 8.989 1.00 95.94 173 ARG A CA 1
ATOM 1329 C C . ARG A 1 173 ? -5.149 -2.527 10.478 1.00 95.94 173 ARG A C 1
ATOM 1331 O O . ARG A 1 173 ? -4.015 -2.731 10.902 1.00 95.94 173 ARG A O 1
ATOM 1338 N N . ILE A 1 174 ? -6.232 -2.495 11.246 1.00 95.75 174 ILE A N 1
ATOM 1339 C CA . ILE A 1 174 ? -6.249 -2.855 12.664 1.00 95.75 174 ILE A CA 1
ATOM 1340 C C . ILE A 1 174 ? -7.268 -3.980 12.810 1.00 95.75 174 ILE A C 1
ATOM 1342 O O . ILE A 1 174 ? -8.462 -3.768 12.592 1.00 95.75 174 ILE A O 1
ATOM 1346 N N . ASN A 1 175 ? -6.789 -5.182 13.123 1.00 95.12 175 ASN A N 1
ATOM 1347 C CA . ASN A 1 175 ? -7.559 -6.423 13.056 1.00 95.12 175 ASN A CA 1
ATOM 1348 C C . ASN A 1 175 ? -8.305 -6.536 11.708 1.00 95.12 175 ASN A C 1
ATOM 1350 O O . ASN A 1 175 ? -7.693 -6.421 10.648 1.00 95.12 175 ASN A O 1
ATOM 1354 N N . ASP A 1 176 ? -9.617 -6.755 11.731 1.00 94.12 176 ASP A N 1
ATOM 1355 C CA . ASP A 1 176 ? -10.488 -6.646 10.554 1.00 94.12 176 ASP A CA 1
ATOM 1356 C C . ASP A 1 176 ? -11.573 -5.586 10.786 1.00 94.12 176 ASP A C 1
ATOM 1358 O O . ASP A 1 176 ? -12.733 -5.735 10.404 1.00 94.12 176 ASP A O 1
ATOM 1362 N N . TYR A 1 177 ? -11.193 -4.508 11.476 1.00 94.25 177 TYR A N 1
ATOM 1363 C CA . TYR A 1 177 ? -12.066 -3.373 11.726 1.00 94.25 177 TYR A CA 1
ATOM 1364 C C . TYR A 1 177 ? -11.971 -2.332 10.617 1.00 94.25 177 TYR A C 1
ATOM 1366 O O . TYR A 1 177 ? -10.986 -2.230 9.883 1.00 94.25 177 TYR A O 1
ATOM 1374 N N . GLY A 1 178 ? -13.016 -1.515 10.538 1.00 92.69 178 GLY A N 1
ATOM 1375 C CA . GLY A 1 178 ? -13.075 -0.371 9.648 1.00 92.69 178 GLY A CA 1
ATOM 1376 C C . GLY A 1 178 ? -14.144 -0.468 8.572 1.00 92.69 178 GLY A C 1
ATOM 1377 O O . GLY A 1 178 ? -14.774 -1.504 8.336 1.00 92.69 178 GLY A O 1
ATOM 1378 N N . ASN A 1 179 ? -14.342 0.684 7.937 1.00 91.12 179 ASN A N 1
ATOM 1379 C CA . ASN A 1 179 ? -15.412 0.922 6.970 1.00 91.12 179 ASN A CA 1
ATOM 1380 C C . ASN A 1 179 ? -14.895 0.966 5.527 1.00 91.12 179 ASN A C 1
ATOM 1382 O O . ASN A 1 179 ? -15.681 1.059 4.588 1.00 91.12 179 ASN A O 1
ATOM 1386 N N . ILE A 1 180 ? -13.575 0.910 5.335 1.00 92.44 180 ILE A N 1
ATOM 1387 C CA . ILE A 1 180 ? -12.961 0.857 4.011 1.00 92.44 180 ILE A CA 1
ATOM 1388 C C . ILE A 1 180 ? -12.822 -0.613 3.634 1.00 92.44 180 ILE A C 1
ATOM 1390 O O . ILE A 1 180 ? -12.117 -1.353 4.313 1.00 92.44 180 ILE A O 1
ATOM 1394 N N . ILE A 1 181 ? -13.487 -1.028 2.556 1.00 94.12 181 ILE A N 1
ATOM 1395 C CA . ILE A 1 181 ? -13.445 -2.407 2.065 1.00 94.12 181 ILE A CA 1
ATOM 1396 C C . ILE A 1 181 ? -12.606 -2.455 0.789 1.00 94.12 181 ILE A C 1
ATOM 1398 O O . ILE A 1 181 ? -12.928 -1.789 -0.194 1.00 94.12 181 ILE A O 1
ATOM 1402 N N . ASN A 1 182 ? -11.553 -3.271 0.788 1.00 94.06 182 ASN A N 1
ATOM 1403 C CA . ASN A 1 182 ? -10.771 -3.584 -0.409 1.00 94.06 182 ASN A CA 1
ATOM 1404 C C . ASN A 1 182 ? -10.508 -5.092 -0.455 1.00 94.06 182 ASN A C 1
ATOM 1406 O O . ASN A 1 182 ? -10.009 -5.663 0.510 1.00 94.06 182 ASN A O 1
ATOM 1410 N N . LYS A 1 183 ? -10.885 -5.752 -1.559 1.00 92.12 183 LYS A N 1
ATOM 1411 C CA . LYS A 1 183 ? -10.734 -7.210 -1.755 1.00 92.12 183 LYS A CA 1
ATOM 1412 C C . LYS A 1 183 ? -11.208 -8.058 -0.556 1.00 92.12 183 LYS A C 1
ATOM 1414 O O . LYS A 1 183 ? -10.509 -8.970 -0.122 1.00 92.12 183 LYS A O 1
ATOM 1419 N N . ASN A 1 184 ? -12.395 -7.755 -0.023 1.00 93.44 184 ASN A N 1
ATOM 1420 C CA . ASN A 1 184 ? -12.998 -8.422 1.145 1.00 93.44 184 ASN A CA 1
ATOM 1421 C C . ASN A 1 184 ? -12.212 -8.287 2.464 1.00 93.44 184 ASN A C 1
ATOM 1423 O O . ASN A 1 184 ? -12.427 -9.073 3.381 1.00 93.44 184 ASN A O 1
ATOM 1427 N N . ARG A 1 185 ? -11.323 -7.297 2.580 1.00 94.94 185 ARG A N 1
ATOM 1428 C CA . ARG A 1 185 ? -10.660 -6.920 3.835 1.00 94.94 185 ARG A CA 1
ATOM 1429 C C . ARG A 1 185 ? -11.133 -5.551 4.284 1.00 94.94 185 ARG A C 1
ATOM 1431 O O . ARG A 1 185 ? -11.455 -4.709 3.439 1.00 94.94 185 ARG A O 1
ATOM 1438 N N . ARG A 1 186 ? -11.163 -5.338 5.598 1.00 94.94 186 ARG A N 1
ATOM 1439 C CA . ARG A 1 186 ? -11.551 -4.064 6.207 1.00 94.94 186 ARG A CA 1
ATOM 1440 C C . ARG A 1 186 ? -10.329 -3.301 6.695 1.00 94.94 186 ARG A C 1
ATOM 1442 O O . ARG A 1 186 ? -9.396 -3.882 7.244 1.00 94.94 186 ARG A O 1
ATOM 1449 N N . TYR A 1 187 ? -10.357 -1.994 6.472 1.00 94.94 187 TYR A N 1
ATOM 1450 C CA . TYR A 1 187 ? -9.271 -1.086 6.806 1.00 94.94 187 TYR A CA 1
ATOM 1451 C C . TYR A 1 187 ? -9.794 0.119 7.579 1.00 94.94 187 TYR A C 1
ATOM 1453 O O . TYR A 1 187 ? -10.874 0.653 7.295 1.00 94.94 187 TYR A O 1
ATOM 1461 N N . VAL A 1 188 ? -8.985 0.568 8.537 1.00 94.19 188 VAL A N 1
ATOM 1462 C CA . VAL A 1 188 ? -9.282 1.722 9.389 1.00 94.19 188 VAL A CA 1
ATOM 1463 C C . VAL A 1 188 ? -9.062 3.022 8.634 1.00 94.19 188 VAL A C 1
ATOM 1465 O O . VAL A 1 188 ? -9.852 3.955 8.759 1.00 94.19 188 VAL A O 1
ATOM 1468 N N . SER A 1 189 ? -8.006 3.080 7.823 1.00 92.69 189 SER A N 1
ATOM 1469 C CA . SER A 1 189 ? -7.649 4.294 7.100 1.00 92.69 189 SER A CA 1
ATOM 1470 C C . SER A 1 189 ? -7.032 3.991 5.742 1.00 92.69 189 SER A C 1
ATOM 1472 O O . SER A 1 189 ? -6.307 3.008 5.577 1.00 92.69 189 SER A O 1
ATOM 1474 N N . LYS A 1 190 ? -7.316 4.869 4.776 1.00 92.00 190 LYS A N 1
ATOM 1475 C CA . LYS A 1 190 ? -6.591 4.958 3.509 1.00 92.00 190 LYS A CA 1
ATOM 1476 C C . LYS A 1 190 ? -5.609 6.116 3.615 1.00 92.00 190 LYS A C 1
ATOM 1478 O O . LYS A 1 190 ? -5.997 7.263 3.838 1.00 92.00 190 LYS A O 1
ATOM 1483 N N . ILE A 1 191 ? -4.344 5.792 3.424 1.00 88.81 191 ILE A N 1
ATOM 1484 C CA . ILE A 1 191 ? -3.214 6.695 3.573 1.00 88.81 191 ILE A CA 1
ATOM 1485 C C . ILE A 1 191 ? -2.778 7.104 2.178 1.00 88.81 191 ILE A C 1
ATOM 1487 O O . ILE A 1 191 ? -2.197 6.299 1.455 1.00 88.81 191 ILE A O 1
ATOM 1491 N N . LEU A 1 192 ? -3.099 8.332 1.772 1.00 84.94 192 LEU A N 1
ATOM 1492 C CA . LEU A 1 192 ? -2.642 8.858 0.491 1.00 84.94 192 LEU A CA 1
ATOM 1493 C C . LEU A 1 192 ? -1.220 9.375 0.657 1.00 84.94 192 LEU A C 1
ATOM 1495 O O . LEU A 1 192 ? -0.948 10.200 1.530 1.00 84.94 192 LEU A O 1
ATOM 1499 N N . THR A 1 193 ? -0.325 8.915 -0.203 1.00 76.62 193 THR A N 1
ATOM 1500 C CA . THR A 1 193 ? 1.015 9.476 -0.276 1.00 76.62 193 THR A CA 1
ATOM 1501 C C . THR A 1 193 ? 0.953 10.709 -1.190 1.00 76.62 193 THR A C 1
ATOM 1503 O O . THR A 1 193 ? 0.391 10.652 -2.285 1.00 76.62 193 THR A O 1
ATOM 1506 N N . ASP A 1 194 ? 1.507 11.853 -0.786 1.00 66.25 194 ASP A N 1
ATOM 1507 C CA . ASP A 1 194 ? 1.503 13.065 -1.623 1.00 66.25 194 ASP A CA 1
ATOM 1508 C C . ASP A 1 194 ? 2.661 13.050 -2.623 1.00 66.25 194 ASP A C 1
ATOM 1510 O O . ASP A 1 194 ? 3.818 13.002 -2.226 1.00 66.25 194 ASP A O 1
ATOM 1514 N N . SER A 1 195 ? 2.376 13.089 -3.923 1.00 55.25 195 SER A N 1
ATOM 1515 C CA . SER A 1 195 ? 3.402 13.163 -4.968 1.00 55.25 195 SER A CA 1
ATOM 1516 C C . SER A 1 195 ? 4.292 14.415 -4.895 1.00 55.25 195 SER A C 1
ATOM 1518 O O . SER A 1 195 ? 5.415 14.345 -5.363 1.00 55.25 195 SER A O 1
ATOM 1520 N N . GLN A 1 196 ? 3.839 15.547 -4.336 1.00 49.38 196 GLN A N 1
ATOM 1521 C CA . GLN A 1 196 ? 4.577 16.825 -4.353 1.00 49.38 196 GLN A CA 1
ATOM 1522 C C . GLN A 1 196 ? 5.496 17.007 -3.128 1.00 49.38 196 GLN A C 1
ATOM 1524 O O . GLN A 1 196 ? 6.649 17.407 -3.285 1.00 49.38 196 GLN A O 1
ATOM 1529 N N . ALA A 1 197 ? 5.058 16.628 -1.920 1.00 48.41 197 ALA A N 1
ATOM 1530 C CA . ALA A 1 197 ? 5.897 16.642 -0.710 1.00 48.41 197 ALA A CA 1
ATOM 1531 C C . ALA A 1 197 ? 7.046 15.608 -0.727 1.00 48.41 197 ALA A C 1
ATOM 1533 O O . ALA A 1 197 ? 7.963 15.673 0.086 1.00 48.41 197 ALA A O 1
ATOM 1534 N N . ARG A 1 198 ? 7.024 14.660 -1.672 1.00 51.47 198 ARG A N 1
ATOM 1535 C CA . ARG A 1 198 ? 7.977 13.543 -1.769 1.00 51.47 198 ARG A CA 1
ATOM 1536 C C . ARG A 1 198 ? 9.339 13.874 -2.391 1.00 51.47 198 ARG A C 1
ATOM 1538 O O . ARG A 1 198 ? 10.226 13.027 -2.339 1.00 51.47 198 ARG A O 1
ATOM 1545 N N . TYR A 1 199 ? 9.513 15.071 -2.956 1.00 48.53 199 TYR A N 1
ATOM 1546 C CA . TYR A 1 199 ? 10.726 15.465 -3.693 1.00 48.53 199 TYR A CA 1
ATOM 1547 C C . TYR A 1 199 ? 11.687 16.377 -2.913 1.00 48.53 199 TYR A C 1
ATOM 1549 O O . TYR A 1 199 ? 12.819 16.571 -3.347 1.00 48.53 199 TYR A O 1
ATOM 1557 N N . ASN A 1 200 ? 11.282 16.909 -1.755 1.00 42.69 200 ASN A N 1
ATOM 1558 C CA . ASN A 1 200 ? 12.138 17.762 -0.925 1.00 42.69 200 ASN A CA 1
ATOM 1559 C C . ASN A 1 200 ? 12.728 16.954 0.232 1.00 42.69 200 ASN A C 1
ATOM 1561 O O . ASN A 1 200 ? 12.234 16.973 1.356 1.00 42.69 200 ASN A O 1
ATOM 1565 N N . SER A 1 201 ? 13.815 16.250 -0.068 1.00 44.00 201 SER A N 1
ATOM 1566 C CA . SER A 1 201 ? 14.543 15.301 0.782 1.00 44.00 201 SER A CA 1
ATOM 1567 C C . SER A 1 201 ? 15.239 15.896 2.015 1.00 44.00 201 SER A C 1
ATOM 1569 O O . SER A 1 201 ? 16.141 15.259 2.550 1.00 44.00 201 SER A O 1
ATOM 1571 N N . TYR A 1 202 ? 14.842 17.077 2.505 1.00 40.81 202 TYR A N 1
ATOM 1572 C CA . TYR A 1 202 ? 15.544 17.682 3.638 1.00 40.81 202 TYR A CA 1
ATOM 1573 C C . TYR A 1 202 ? 14.728 18.312 4.761 1.00 40.81 202 TYR A C 1
ATOM 1575 O O . TYR A 1 202 ? 15.352 18.487 5.794 1.00 40.81 202 TYR A O 1
ATOM 1583 N N . ASN A 1 203 ? 13.430 18.652 4.650 1.00 37.00 203 ASN A N 1
ATOM 1584 C CA . ASN A 1 203 ? 12.748 19.359 5.765 1.00 37.00 203 ASN A CA 1
ATOM 1585 C C . ASN A 1 203 ? 11.210 19.501 5.690 1.00 37.00 203 ASN A C 1
ATOM 1587 O O . ASN A 1 203 ? 10.662 20.413 6.303 1.00 37.00 203 ASN A O 1
ATOM 1591 N N . GLN A 1 204 ? 10.477 18.677 4.944 1.00 40.38 204 GLN A N 1
ATOM 1592 C CA . GLN A 1 204 ? 9.013 18.800 4.923 1.00 40.38 204 GLN A CA 1
ATOM 1593 C C . GLN A 1 204 ? 8.411 17.431 5.199 1.00 40.38 204 GLN A C 1
ATOM 1595 O O . GLN A 1 204 ? 8.609 16.494 4.428 1.00 40.38 204 GLN A O 1
ATOM 1600 N N . GLU A 1 205 ? 7.735 17.337 6.340 1.00 43.47 205 GLU A N 1
ATOM 1601 C CA . GLU A 1 205 ? 6.877 16.231 6.741 1.00 43.47 205 GLU A CA 1
ATOM 1602 C C . GLU A 1 205 ? 6.125 15.722 5.512 1.00 43.47 205 GLU A C 1
ATOM 1604 O O . GLU A 1 205 ? 5.454 16.492 4.820 1.00 43.47 205 GLU A O 1
ATOM 1609 N N . THR A 1 206 ? 6.286 14.440 5.177 1.00 47.78 206 THR A N 1
ATOM 1610 C CA . THR A 1 206 ? 5.495 13.823 4.115 1.00 47.78 206 THR A CA 1
ATOM 1611 C C . THR A 1 206 ? 4.038 14.126 4.446 1.00 47.78 206 THR A C 1
ATOM 1613 O O . THR A 1 206 ? 3.541 13.625 5.453 1.00 47.78 206 THR A O 1
ATOM 1616 N N . PHE A 1 207 ? 3.365 14.974 3.660 1.00 51.66 207 PHE A N 1
ATOM 1617 C CA . PHE A 1 207 ? 1.959 15.295 3.892 1.00 51.66 207 PHE A CA 1
ATOM 1618 C C . PHE A 1 207 ? 1.140 14.046 3.569 1.00 51.66 207 PHE A C 1
ATOM 1620 O O . PHE A 1 207 ? 0.626 13.851 2.468 1.00 51.66 207 PHE A O 1
ATOM 1627 N N . ILE A 1 208 ? 1.070 13.144 4.540 1.00 57.53 208 ILE A N 1
ATOM 1628 C CA . ILE A 1 208 ? 0.191 11.998 4.532 1.00 57.53 208 ILE A CA 1
ATOM 1629 C C . ILE A 1 208 ? -1.209 12.566 4.703 1.00 57.53 208 ILE A C 1
ATOM 1631 O O . ILE A 1 208 ? -1.615 12.970 5.794 1.00 57.53 208 ILE A O 1
ATOM 1635 N N . LYS A 1 209 ? -1.969 12.624 3.605 1.00 59.81 209 LYS A N 1
ATOM 1636 C CA . LYS A 1 209 ? -3.382 12.969 3.711 1.00 59.81 209 LYS A CA 1
ATOM 1637 C C . LYS A 1 209 ? -4.107 11.753 4.253 1.00 59.81 209 LYS A C 1
ATOM 1639 O O . LYS A 1 209 ? -4.366 10.777 3.543 1.00 59.81 209 LYS A O 1
ATOM 1644 N N . LEU A 1 210 ? -4.422 11.843 5.532 1.00 63.34 210 LEU A N 1
ATOM 1645 C CA . LEU A 1 210 ? -5.129 10.811 6.245 1.00 63.34 210 LEU A CA 1
ATOM 1646 C C . LEU A 1 210 ? -6.624 10.919 5.953 1.00 63.34 210 LEU A C 1
ATOM 1648 O O . LEU A 1 210 ? -7.282 11.886 6.340 1.00 63.34 210 LEU A O 1
ATOM 1652 N N . MET A 1 211 ? -7.177 9.927 5.258 1.00 66.06 211 MET A N 1
ATOM 1653 C CA . MET A 1 211 ? -8.626 9.788 5.169 1.00 66.06 211 MET A CA 1
ATOM 1654 C C . MET A 1 211 ? -9.119 9.073 6.425 1.00 66.06 211 MET A C 1
ATOM 1656 O O . MET A 1 211 ? -9.349 7.864 6.421 1.00 66.06 211 MET A O 1
ATOM 1660 N N . ASN A 1 212 ? -9.224 9.840 7.510 1.00 65.75 212 ASN A N 1
ATOM 1661 C CA . ASN A 1 212 ? -9.715 9.349 8.787 1.00 65.75 212 ASN A CA 1
ATOM 1662 C C . ASN A 1 212 ? -11.207 9.067 8.727 1.00 65.75 212 ASN A C 1
ATOM 1664 O O . ASN A 1 212 ? -12.011 9.981 8.553 1.00 65.75 212 ASN A O 1
ATOM 1668 N N . ASN A 1 213 ? -11.560 7.808 8.961 1.00 72.31 213 ASN A N 1
ATOM 1669 C CA . ASN A 1 213 ? -12.927 7.424 9.247 1.00 72.31 213 ASN A CA 1
ATOM 1670 C C . ASN A 1 213 ? -13.036 7.071 10.723 1.00 72.31 213 ASN A C 1
ATOM 1672 O O . ASN A 1 213 ? -12.296 6.234 11.236 1.00 72.31 213 ASN A O 1
ATOM 1676 N N . VAL A 1 214 ? -13.987 7.715 11.391 1.00 89.62 214 VAL A N 1
ATOM 1677 C CA . VAL A 1 214 ? -14.451 7.264 12.696 1.00 89.62 214 VAL A CA 1
ATOM 1678 C C . VAL A 1 214 ? -15.169 5.935 12.489 1.00 89.62 214 VAL A C 1
ATOM 1680 O O . VAL A 1 214 ? -16.106 5.838 11.692 1.00 89.62 214 VAL A O 1
ATOM 1683 N N . ILE A 1 215 ? -14.705 4.904 13.181 1.00 93.38 215 ILE A N 1
ATOM 1684 C CA . ILE A 1 215 ? -15.308 3.579 13.182 1.00 93.38 215 ILE A CA 1
ATOM 1685 C C . ILE A 1 215 ? -16.229 3.525 14.382 1.00 93.38 215 ILE A C 1
ATOM 1687 O O . ILE A 1 215 ? -15.767 3.579 15.517 1.00 93.38 215 ILE A O 1
ATOM 1691 N N . LYS A 1 216 ? -17.525 3.408 14.127 1.00 93.25 216 LYS A N 1
ATOM 1692 C CA . LYS A 1 216 ? -18.518 3.172 15.168 1.00 93.25 216 LYS A CA 1
ATOM 1693 C C . LYS A 1 216 ? -18.845 1.693 15.171 1.00 93.25 216 LYS A C 1
ATOM 1695 O O . LYS A 1 216 ? -19.143 1.139 14.115 1.00 93.25 216 LYS A O 1
ATOM 1700 N N . PHE A 1 217 ? -18.733 1.070 16.333 1.00 92.94 217 PHE A N 1
ATOM 1701 C CA . PHE A 1 217 ? -19.185 -0.298 16.511 1.00 92.94 217 PHE A CA 1
ATOM 1702 C C . PHE A 1 217 ? -20.695 -0.291 16.678 1.00 92.94 217 PHE A C 1
ATOM 1704 O O . PHE A 1 217 ? -21.244 0.638 17.271 1.00 92.94 217 PHE A O 1
ATOM 1711 N N . ASP A 1 218 ? -21.352 -1.326 16.161 1.00 89.12 218 ASP A N 1
ATOM 1712 C CA . ASP A 1 218 ? -22.789 -1.475 16.353 1.00 89.12 218 ASP A CA 1
ATOM 1713 C C . ASP A 1 218 ? -23.067 -1.577 17.860 1.00 89.12 218 ASP A C 1
ATOM 1715 O O . ASP A 1 218 ? -23.745 -0.737 18.434 1.00 89.12 218 ASP A O 1
ATOM 1719 N N . GLN A 1 219 ? -22.413 -2.507 18.546 1.00 87.81 219 GLN A N 1
ATOM 1720 C CA . GLN A 1 219 ? -22.526 -2.679 19.994 1.00 87.81 219 GLN A CA 1
ATOM 1721 C C . GLN A 1 219 ? -21.173 -2.491 20.692 1.00 87.81 219 GLN A C 1
ATOM 1723 O O . GLN A 1 219 ? -20.129 -2.666 20.048 1.00 87.81 219 GLN A O 1
ATOM 1728 N N . PRO A 1 220 ? -21.160 -2.196 22.008 1.00 93.25 220 PRO A N 1
ATOM 1729 C CA . PRO A 1 220 ? -19.931 -2.197 22.791 1.00 93.25 220 PRO A CA 1
ATOM 1730 C C . PRO A 1 220 ? -19.153 -3.497 22.566 1.00 93.25 220 PRO A C 1
ATOM 1732 O O . PRO A 1 220 ? -19.657 -4.589 22.821 1.00 93.25 220 PRO A O 1
ATOM 1735 N N . THR A 1 221 ? -17.935 -3.372 22.050 1.00 93.94 221 THR A N 1
ATOM 1736 C CA . THR A 1 221 ? -17.106 -4.497 21.614 1.00 93.94 221 THR A CA 1
ATOM 1737 C C . THR A 1 221 ? -15.804 -4.506 22.402 1.00 93.94 221 THR A C 1
ATOM 1739 O O . THR A 1 221 ? -15.152 -3.474 22.554 1.00 93.94 221 THR A O 1
ATOM 1742 N N . ASP A 1 222 ? -15.411 -5.674 22.903 1.00 95.56 222 ASP A N 1
ATOM 1743 C CA . ASP A 1 222 ? -14.103 -5.853 23.528 1.00 95.56 222 ASP A CA 1
ATOM 1744 C C . ASP A 1 222 ? -13.044 -6.059 22.436 1.00 95.56 222 ASP A C 1
ATOM 1746 O O . ASP A 1 222 ? -13.171 -6.929 21.570 1.00 95.56 222 ASP A O 1
ATOM 1750 N N . ILE A 1 223 ? -11.983 -5.256 22.470 1.00 95.69 223 ILE A N 1
ATOM 1751 C CA . ILE A 1 223 ? -10.858 -5.341 21.542 1.00 95.69 223 ILE A CA 1
ATOM 1752 C C . ILE A 1 223 ? -9.702 -6.031 22.247 1.00 95.69 223 ILE A C 1
ATOM 1754 O O . ILE A 1 223 ? -9.028 -5.451 23.098 1.00 95.69 223 ILE A O 1
ATOM 1758 N N . VAL A 1 224 ? -9.456 -7.271 21.840 1.00 94.38 224 VAL A N 1
ATOM 1759 C CA . VAL A 1 224 ? -8.350 -8.097 22.325 1.00 94.38 224 VAL A CA 1
ATOM 1760 C C . VAL A 1 224 ? -7.342 -8.277 21.198 1.00 94.38 224 VAL A C 1
ATOM 1762 O O . VAL A 1 224 ? -7.747 -8.488 20.056 1.00 94.38 224 VAL A O 1
ATOM 1765 N N . ASN A 1 225 ? -6.048 -8.227 21.525 1.00 91.81 225 ASN A N 1
ATOM 1766 C CA . ASN A 1 225 ? -4.927 -8.394 20.595 1.00 91.81 225 ASN A CA 1
ATOM 1767 C C . ASN A 1 225 ? -5.010 -7.427 19.407 1.00 91.81 225 ASN A C 1
ATOM 1769 O O . ASN A 1 225 ? -5.605 -7.718 18.370 1.00 91.81 225 ASN A O 1
ATOM 1773 N N . LEU A 1 226 ? -4.392 -6.260 19.552 1.00 95.44 226 LEU A N 1
ATOM 1774 C CA . LEU A 1 226 ? -4.408 -5.236 18.518 1.00 95.44 226 LEU A CA 1
ATOM 1775 C C . LEU A 1 226 ? -3.399 -5.591 17.414 1.00 95.44 226 LEU A C 1
ATOM 1777 O O . LEU A 1 226 ? -2.238 -5.188 17.470 1.00 95.44 226 LEU A O 1
ATOM 1781 N N . LYS A 1 227 ? -3.825 -6.380 16.423 1.00 97.06 227 LYS A N 1
ATOM 1782 C CA . LYS A 1 227 ? -3.025 -6.684 15.233 1.00 97.06 227 LYS A CA 1
ATOM 1783 C C . LYS A 1 227 ? -3.039 -5.490 14.293 1.00 97.06 227 LYS A C 1
ATOM 1785 O O . LYS A 1 227 ? -4.102 -5.005 13.917 1.00 97.06 227 LYS A O 1
ATOM 1790 N N . ILE A 1 228 ? -1.863 -5.057 13.875 1.00 97.25 228 ILE A N 1
ATOM 1791 C CA . ILE A 1 228 ? -1.654 -3.879 13.046 1.00 97.25 228 ILE A CA 1
ATOM 1792 C C . ILE A 1 228 ? -0.898 -4.306 11.800 1.00 97.25 228 ILE A C 1
ATOM 1794 O O . ILE A 1 228 ? 0.110 -4.999 11.896 1.00 97.25 228 ILE A O 1
ATOM 1798 N N . SER A 1 229 ? -1.365 -3.865 10.634 1.00 96.94 229 SER A N 1
ATOM 1799 C CA . SER A 1 229 ? -0.613 -4.016 9.390 1.00 96.94 229 SER A CA 1
ATOM 1800 C C . SER A 1 229 ? -0.761 -2.804 8.474 1.00 96.94 229 SER A C 1
ATOM 1802 O O . SER A 1 229 ? -1.833 -2.202 8.375 1.00 96.94 229 SER A O 1
ATOM 1804 N N . LEU A 1 230 ? 0.337 -2.446 7.810 1.00 95.06 230 LEU A N 1
ATOM 1805 C CA . LEU A 1 230 ? 0.352 -1.522 6.682 1.00 95.06 230 LEU A CA 1
ATOM 1806 C C . LEU A 1 230 ? 0.377 -2.342 5.399 1.00 95.06 230 LEU A C 1
ATOM 1808 O O . LEU A 1 230 ? 1.373 -3.000 5.091 1.00 95.06 230 LEU A O 1
ATOM 1812 N N . GLU A 1 231 ? -0.727 -2.295 4.661 1.00 94.94 231 GLU A N 1
ATOM 1813 C CA . GLU A 1 231 ? -0.919 -3.057 3.430 1.00 94.94 231 GLU A CA 1
ATOM 1814 C C . GLU A 1 231 ? -0.970 -2.119 2.212 1.00 94.94 231 GLU A C 1
ATOM 1816 O O . GLU A 1 231 ? -1.459 -0.991 2.290 1.00 94.94 231 GLU A O 1
ATOM 1821 N N . ASP A 1 232 ? -0.477 -2.577 1.066 1.00 92.62 232 ASP A N 1
ATOM 1822 C CA . ASP A 1 232 ? -0.620 -1.875 -0.210 1.00 92.62 232 ASP A CA 1
ATOM 1823 C C . ASP A 1 232 ? -1.998 -2.099 -0.861 1.00 92.62 232 ASP A C 1
ATOM 1825 O O . ASP A 1 232 ? -2.883 -2.759 -0.309 1.00 92.62 232 ASP A O 1
ATOM 1829 N N . GLU A 1 233 ? -2.206 -1.557 -2.065 1.00 91.69 233 GLU A N 1
ATOM 1830 C CA . GLU A 1 233 ? -3.470 -1.693 -2.793 1.00 91.69 233 GLU A CA 1
ATOM 1831 C C . GLU A 1 233 ? -3.845 -3.151 -3.119 1.00 91.69 233 GLU A C 1
ATOM 1833 O O . GLU A 1 233 ? -5.014 -3.464 -3.386 1.00 91.69 233 GLU A O 1
ATOM 1838 N N . PHE A 1 234 ? -2.867 -4.058 -3.079 1.00 92.88 234 PHE A N 1
ATOM 1839 C CA . PHE A 1 234 ? -3.054 -5.470 -3.360 1.00 92.88 234 PHE A CA 1
ATOM 1840 C C . PHE A 1 234 ? -3.280 -6.315 -2.106 1.00 92.88 234 PHE A C 1
ATOM 1842 O O . PHE A 1 234 ? -3.708 -7.462 -2.266 1.00 92.88 234 PHE A O 1
ATOM 1849 N N . GLY A 1 235 ? -3.087 -5.746 -0.912 1.00 93.06 235 GLY A N 1
ATOM 1850 C CA . GLY A 1 235 ? -3.187 -6.431 0.375 1.00 93.06 235 GLY A CA 1
ATOM 1851 C C . GLY A 1 235 ? -1.870 -7.068 0.831 1.00 93.06 235 GLY A C 1
ATOM 1852 O O . GLY A 1 235 ? -1.892 -7.993 1.646 1.00 93.06 235 GLY A O 1
ATOM 1853 N N . ASN A 1 236 ? -0.735 -6.641 0.275 1.00 92.12 236 ASN A N 1
ATOM 1854 C CA . ASN A 1 236 ? 0.584 -7.111 0.688 1.00 92.12 236 ASN A CA 1
ATOM 1855 C C . ASN A 1 236 ? 1.190 -6.150 1.711 1.00 92.12 236 ASN A C 1
ATOM 1857 O O . ASN A 1 236 ? 1.027 -4.937 1.592 1.00 92.12 236 ASN A O 1
ATOM 1861 N N . ASN A 1 237 ? 1.937 -6.685 2.677 1.00 92.31 237 ASN A N 1
ATOM 1862 C CA . ASN A 1 237 ? 2.631 -5.869 3.671 1.00 92.31 237 ASN A CA 1
ATOM 1863 C C . ASN A 1 237 ? 3.654 -4.940 3.002 1.00 92.31 237 ASN A C 1
ATOM 1865 O O . ASN A 1 237 ? 4.471 -5.365 2.179 1.00 92.31 237 ASN A O 1
ATOM 1869 N N . VAL A 1 238 ? 3.624 -3.668 3.384 1.00 90.12 238 VAL A N 1
ATOM 1870 C CA . VAL A 1 238 ? 4.520 -2.643 2.850 1.00 90.12 238 VAL A CA 1
ATOM 1871 C C . VAL A 1 238 ? 5.882 -2.757 3.520 1.00 90.12 238 VAL A C 1
ATOM 1873 O O . VAL A 1 238 ? 5.999 -2.648 4.734 1.00 90.12 238 VAL A O 1
ATOM 1876 N N . SER A 1 239 ? 6.949 -2.923 2.741 1.00 87.56 239 SER A N 1
ATOM 1877 C CA . SER A 1 239 ? 8.302 -2.892 3.300 1.00 87.56 239 SER A CA 1
ATOM 1878 C C . SER A 1 239 ? 8.727 -1.453 3.603 1.00 87.56 239 SER A C 1
ATOM 1880 O O . SER A 1 239 ? 8.908 -0.660 2.681 1.00 87.56 239 SER A O 1
ATOM 1882 N N . LEU A 1 240 ? 8.936 -1.139 4.885 1.00 88.00 240 LEU A N 1
ATOM 1883 C CA . LEU A 1 240 ? 9.455 0.152 5.368 1.00 88.00 240 LEU A CA 1
ATOM 1884 C C . LEU A 1 240 ? 10.996 0.198 5.428 1.00 88.00 240 LEU A C 1
ATOM 1886 O O . LEU A 1 240 ? 11.578 1.037 6.117 1.00 88.00 240 LEU A O 1
ATOM 1890 N N . ASN A 1 241 ? 11.675 -0.742 4.759 1.00 86.44 241 ASN A N 1
ATOM 1891 C CA . ASN A 1 241 ? 13.138 -0.838 4.723 1.00 86.44 241 ASN A CA 1
ATOM 1892 C C . ASN A 1 241 ? 13.794 -0.771 6.122 1.00 86.44 241 ASN A C 1
ATOM 1894 O O . ASN A 1 241 ? 14.716 0.003 6.361 1.00 86.44 241 ASN A O 1
ATOM 1898 N N . GLY A 1 242 ? 13.243 -1.524 7.077 1.00 87.69 242 GLY A N 1
ATOM 1899 C CA . GLY A 1 242 ? 13.740 -1.576 8.455 1.00 87.69 242 GLY A CA 1
ATOM 1900 C C . GLY A 1 242 ? 13.430 -0.351 9.320 1.00 87.69 242 GLY A C 1
ATOM 1901 O O . GLY A 1 242 ? 13.832 -0.340 10.477 1.00 87.69 242 GLY A O 1
ATOM 1902 N N . ASN A 1 243 ? 12.716 0.653 8.802 1.00 90.06 243 ASN A N 1
ATOM 1903 C CA . ASN A 1 243 ? 12.337 1.826 9.585 1.00 90.06 243 ASN A CA 1
ATOM 1904 C C . ASN A 1 243 ? 11.071 1.571 10.399 1.00 90.06 243 ASN A C 1
ATOM 1906 O O . ASN A 1 243 ? 10.193 0.796 10.003 1.00 90.06 243 ASN A O 1
ATOM 1910 N N . ASP A 1 244 ? 10.983 2.278 11.516 1.00 93.69 244 ASP A N 1
ATOM 1911 C CA . ASP A 1 244 ? 9.813 2.307 12.376 1.00 93.69 244 ASP A CA 1
ATOM 1912 C C . ASP A 1 244 ? 8.849 3.431 11.994 1.00 93.69 244 ASP A C 1
ATOM 1914 O O . ASP A 1 244 ? 9.199 4.363 11.271 1.00 93.69 244 ASP A O 1
ATOM 1918 N N . TRP A 1 245 ? 7.611 3.311 12.454 1.00 93.81 245 TRP A N 1
ATOM 1919 C CA . TRP A 1 245 ? 6.531 4.254 12.202 1.00 93.81 245 TRP A CA 1
ATOM 1920 C C . TRP A 1 245 ? 5.592 4.280 13.406 1.00 93.81 245 TRP A C 1
ATOM 1922 O O . TRP A 1 245 ? 5.579 3.349 14.218 1.00 93.81 245 TRP A O 1
ATOM 1932 N N . SER A 1 246 ? 4.804 5.344 13.531 1.00 94.62 246 SER A N 1
ATOM 1933 C CA . SER A 1 246 ? 3.923 5.514 14.682 1.00 94.62 246 SER A CA 1
ATOM 1934 C C . SER A 1 246 ? 2.572 6.103 14.304 1.00 94.62 246 SER A C 1
ATOM 1936 O O . SER A 1 246 ? 2.400 6.718 13.251 1.00 94.62 246 SER A O 1
ATOM 1938 N N . PHE A 1 247 ? 1.579 5.882 15.156 1.00 94.56 247 PHE A N 1
ATOM 1939 C CA . PHE A 1 247 ? 0.260 6.479 15.024 1.00 94.56 247 PHE A CA 1
ATOM 1940 C C . PHE A 1 247 ? -0.438 6.571 16.374 1.00 94.56 247 PHE A C 1
ATOM 1942 O O . PHE A 1 247 ? -0.153 5.804 17.292 1.00 94.56 247 PHE A O 1
ATOM 1949 N N . THR A 1 248 ? -1.399 7.486 16.486 1.00 95.25 248 THR A N 1
ATOM 1950 C CA . THR A 1 248 ? -2.254 7.577 17.674 1.00 95.25 248 THR A CA 1
ATOM 1951 C C . THR A 1 248 ? -3.645 7.030 17.383 1.00 95.25 248 THR A C 1
ATOM 1953 O O . THR A 1 248 ? -4.324 7.466 16.449 1.00 95.25 248 THR A O 1
ATOM 1956 N N . LEU A 1 249 ? -4.068 6.071 18.205 1.00 95.75 249 LEU A N 1
ATOM 1957 C CA . LEU A 1 249 ? -5.390 5.462 18.183 1.00 95.75 249 LEU A CA 1
ATOM 1958 C C . LEU A 1 249 ? -6.226 5.975 19.353 1.00 95.75 249 LEU A C 1
ATOM 1960 O O . LEU A 1 249 ? -5.874 5.785 20.512 1.00 95.75 249 LEU A O 1
ATOM 1964 N N . GLU A 1 250 ? -7.360 6.584 19.052 1.00 96.31 250 GLU A N 1
ATOM 1965 C CA . GLU A 1 250 ? -8.373 6.968 20.028 1.00 96.31 250 GLU A CA 1
ATOM 1966 C C . GLU A 1 250 ? -9.453 5.884 20.079 1.00 96.31 250 GLU A C 1
ATOM 1968 O O . GLU A 1 250 ? -9.973 5.463 19.042 1.00 96.31 250 GLU A O 1
ATOM 1973 N N . THR A 1 251 ? -9.816 5.444 21.281 1.00 96.62 251 THR A N 1
ATOM 1974 C CA . THR A 1 251 ? -10.962 4.559 21.512 1.00 96.62 251 THR A CA 1
ATOM 1975 C C . THR A 1 251 ? -11.907 5.194 22.516 1.00 96.62 251 THR A C 1
ATOM 1977 O O . THR A 1 251 ? -11.475 5.568 23.607 1.00 96.62 251 THR A O 1
ATOM 1980 N N . SER A 1 252 ? -13.195 5.273 22.192 1.00 96.62 252 SER A N 1
ATOM 1981 C CA . SER A 1 252 ? -14.218 5.661 23.165 1.00 96.62 252 SER A CA 1
ATOM 1982 C C . SER A 1 252 ? -14.845 4.426 23.791 1.00 96.62 252 SER A C 1
ATOM 1984 O O . SER A 1 252 ? -15.318 3.529 23.089 1.00 96.62 252 SER A O 1
ATOM 1986 N N . VAL A 1 253 ? -14.867 4.405 25.120 1.00 95.88 253 VAL A N 1
ATOM 1987 C CA . VAL A 1 253 ? -15.320 3.276 25.930 1.00 95.88 253 VAL A CA 1
ATOM 1988 C C . VAL A 1 253 ? -16.464 3.656 26.857 1.00 95.88 253 VAL A C 1
ATOM 1990 O O . VAL A 1 253 ? -16.605 4.796 27.326 1.00 95.88 253 VAL A O 1
ATOM 1993 N N . ILE A 1 254 ? -17.297 2.663 27.157 1.00 89.88 254 ILE A N 1
ATOM 1994 C CA . ILE A 1 254 ? -18.355 2.787 28.154 1.00 89.88 254 ILE A CA 1
ATOM 1995 C C . ILE A 1 254 ? -17.934 2.089 29.441 1.00 89.88 254 ILE A C 1
ATOM 1997 O O . ILE A 1 254 ? -17.890 0.865 29.535 1.00 89.88 254 ILE A O 1
ATOM 2001 N N . THR A 1 255 ? -17.694 2.897 30.468 1.00 85.81 255 THR A N 1
ATOM 2002 C CA . THR A 1 255 ? -17.362 2.434 31.820 1.00 85.81 255 THR A CA 1
ATOM 2003 C C . THR A 1 255 ? -18.598 2.235 32.702 1.00 85.81 255 THR A C 1
ATOM 2005 O O . THR A 1 255 ? -18.579 1.441 33.637 1.00 85.81 255 THR A O 1
ATOM 2008 N N . ASN A 1 256 ? -19.703 2.927 32.407 1.00 82.19 256 ASN A N 1
ATOM 2009 C CA . ASN A 1 256 ? -20.935 2.843 33.189 1.00 82.19 256 ASN A CA 1
ATOM 2010 C C . ASN A 1 256 ? -21.811 1.669 32.721 1.00 82.19 256 ASN A C 1
ATOM 2012 O O . ASN A 1 256 ? -22.293 1.664 31.590 1.00 82.19 256 ASN A O 1
ATOM 2016 N N . THR A 1 257 ? -22.089 0.720 33.616 1.00 76.75 257 THR A N 1
ATOM 2017 C CA . THR A 1 257 ? -22.884 -0.484 33.323 1.00 76.75 257 THR A CA 1
ATOM 2018 C C . THR A 1 257 ? -24.304 -0.183 32.830 1.00 76.75 257 THR A C 1
ATOM 2020 O O . THR A 1 257 ? -24.818 -0.901 31.981 1.00 76.75 257 THR A O 1
ATOM 2023 N N . ILE A 1 258 ? -24.949 0.883 33.321 1.00 73.19 258 ILE A N 1
ATOM 2024 C CA . ILE A 1 258 ? -26.299 1.277 32.879 1.00 73.19 258 ILE A CA 1
ATOM 2025 C C . ILE A 1 258 ? -26.254 1.763 31.431 1.00 73.19 258 ILE A C 1
ATOM 2027 O O . ILE A 1 258 ? -27.076 1.341 30.621 1.00 73.19 258 ILE A O 1
ATOM 2031 N N . LEU A 1 259 ? -25.280 2.611 31.095 1.00 68.88 259 LEU A N 1
ATOM 2032 C CA . LEU A 1 259 ? -25.094 3.088 29.723 1.00 68.88 259 LEU A CA 1
ATOM 2033 C C . LEU A 1 259 ? -24.687 1.955 28.782 1.00 68.88 259 LEU A C 1
ATOM 2035 O O . LEU A 1 259 ? -25.171 1.911 27.659 1.00 68.88 259 LEU A O 1
ATOM 2039 N N . LYS A 1 260 ? -23.859 1.014 29.251 1.00 74.06 260 LYS A N 1
ATOM 2040 C CA . LYS A 1 260 ? -23.491 -0.176 28.478 1.00 74.06 260 LYS A CA 1
ATOM 2041 C C . LYS A 1 260 ? -24.741 -0.971 28.113 1.00 74.06 260 LYS A C 1
ATOM 2043 O O . LYS A 1 260 ? -24.982 -1.207 26.936 1.00 74.06 260 LYS A O 1
ATOM 2048 N N . ASN A 1 261 ? -25.564 -1.288 29.113 1.00 73.25 261 ASN A N 1
ATOM 2049 C CA . ASN A 1 261 ? -26.824 -1.985 28.889 1.00 73.25 261 ASN A CA 1
ATOM 2050 C C . ASN A 1 261 ? -27.719 -1.197 27.924 1.00 73.25 261 ASN A C 1
ATOM 2052 O O . ASN A 1 261 ? -28.339 -1.788 27.061 1.00 73.25 261 ASN A O 1
ATOM 2056 N N . TYR A 1 262 ? -27.800 0.130 28.037 1.00 70.25 262 TYR A N 1
ATOM 2057 C CA . TYR A 1 262 ? -28.612 0.925 27.115 1.00 70.25 262 TYR A CA 1
ATOM 2058 C C . TYR A 1 262 ? -28.129 0.819 25.659 1.00 70.25 262 TYR A C 1
ATOM 2060 O O . TYR A 1 262 ? -28.943 0.616 24.765 1.00 70.25 262 TYR A O 1
ATOM 2068 N N . GLU A 1 263 ? -26.820 0.918 25.421 1.00 69.44 263 GLU A N 1
ATOM 2069 C CA . GLU A 1 263 ? -26.221 0.838 24.080 1.00 69.44 263 GLU A CA 1
ATOM 2070 C C . GLU A 1 263 ? -26.325 -0.566 23.473 1.00 69.44 263 GLU A C 1
ATOM 2072 O O . GLU A 1 263 ? -26.620 -0.694 22.290 1.00 69.44 263 GLU A O 1
ATOM 2077 N N . GLU A 1 264 ? -26.200 -1.623 24.280 1.00 71.25 264 GLU A N 1
ATOM 2078 C CA . GLU A 1 264 ? -26.480 -3.000 23.842 1.00 71.25 264 GLU A CA 1
ATOM 2079 C C . GLU A 1 264 ? -27.944 -3.187 23.407 1.00 71.25 264 GLU A C 1
ATOM 2081 O O . GLU A 1 264 ? -28.243 -4.007 22.541 1.00 71.25 264 GLU A O 1
ATOM 2086 N N . ILE A 1 265 ? -28.870 -2.416 23.988 1.00 68.00 265 ILE A N 1
ATOM 2087 C CA . ILE A 1 265 ? -30.310 -2.546 23.739 1.00 68.00 265 ILE A CA 1
ATOM 2088 C C . ILE A 1 265 ? -30.796 -1.568 22.634 1.00 68.00 265 ILE A C 1
ATOM 2090 O O . ILE A 1 265 ? -31.934 -1.648 22.176 1.00 68.00 265 ILE A O 1
ATOM 2094 N N . LYS A 1 266 ? -29.945 -0.687 22.086 1.00 59.97 266 LYS A N 1
ATOM 2095 C CA . LYS A 1 266 ? -30.343 0.206 20.972 1.00 59.97 266 LYS A CA 1
ATOM 2096 C C . LYS A 1 266 ? -30.730 -0.515 19.673 1.00 59.97 266 LYS A C 1
ATOM 2098 O O . LYS A 1 266 ? -31.318 0.109 18.794 1.00 59.97 266 LYS A O 1
ATOM 2103 N N . PHE A 1 267 ? -30.432 -1.807 19.552 1.00 58.16 267 PHE A N 1
ATOM 2104 C CA . PHE A 1 267 ? -30.780 -2.629 18.385 1.00 58.16 267 PHE A CA 1
ATOM 2105 C C . PHE A 1 267 ? -32.155 -3.281 18.460 1.00 58.16 267 PHE A C 1
ATOM 2107 O O . PHE A 1 267 ? -32.607 -3.883 17.486 1.00 58.16 267 PHE A O 1
ATOM 2114 N N . TYR A 1 268 ? -32.841 -3.169 19.593 1.00 56.00 268 TYR A N 1
ATO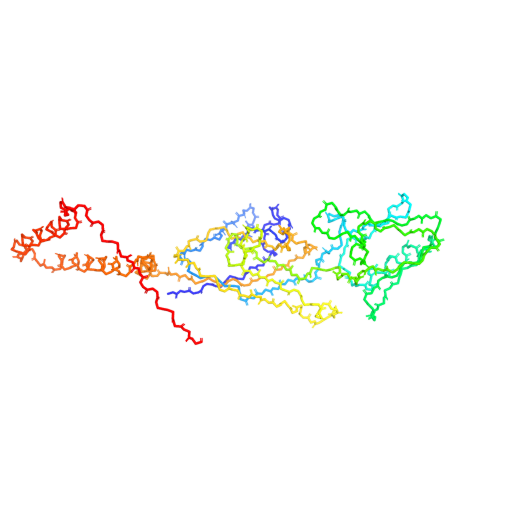M 2115 C CA . TYR A 1 268 ? -34.227 -3.591 19.664 1.00 56.00 268 TYR A CA 1
ATOM 2116 C C . TYR A 1 268 ? -35.098 -2.523 18.990 1.00 56.00 268 TYR A C 1
ATOM 2118 O O . TYR A 1 268 ? -34.932 -1.330 19.242 1.00 56.00 268 TYR A O 1
ATOM 2126 N N . ASN A 1 269 ? -36.028 -2.953 18.127 1.00 66.88 269 ASN A N 1
ATOM 2127 C CA . ASN A 1 269 ? -37.105 -2.103 17.605 1.00 66.88 269 ASN A CA 1
ATOM 2128 C C . ASN A 1 269 ? -37.703 -1.284 18.767 1.00 66.88 269 ASN A C 1
ATOM 2130 O O . ASN A 1 269 ? -37.862 -1.824 19.863 1.00 66.88 269 ASN A O 1
ATOM 2134 N N . GLU A 1 270 ? -38.023 -0.007 18.536 1.00 68.25 270 GLU A N 1
ATOM 2135 C CA . GLU A 1 270 ? -38.614 0.914 19.520 1.00 68.25 270 GLU A CA 1
ATOM 2136 C C . GLU A 1 270 ? -39.725 0.260 20.364 1.00 68.25 270 GLU A C 1
ATOM 2138 O O . GLU A 1 270 ? -39.762 0.414 21.582 1.00 68.25 270 GLU A O 1
ATOM 2143 N N . GLU A 1 271 ? -40.561 -0.571 19.741 1.00 72.00 271 GLU A N 1
ATOM 2144 C CA . GLU A 1 271 ? -41.633 -1.324 20.392 1.00 72.00 271 GLU A CA 1
ATOM 2145 C C . GLU A 1 271 ? -41.115 -2.382 21.384 1.00 72.00 271 GLU A C 1
ATOM 2147 O O . GLU A 1 271 ? -41.672 -2.580 22.464 1.00 72.00 271 GLU A O 1
ATOM 2152 N N . VAL A 1 272 ? -40.027 -3.071 21.040 1.00 69.44 272 VAL A N 1
ATOM 2153 C CA . VAL A 1 272 ? -39.369 -4.032 21.934 1.00 69.44 272 VAL A CA 1
ATOM 2154 C C . VAL A 1 272 ? -38.668 -3.293 23.071 1.00 69.44 272 VAL A C 1
ATOM 2156 O O . VAL A 1 272 ? -38.722 -3.742 24.217 1.00 69.44 272 VAL A O 1
ATOM 2159 N N . MET A 1 273 ? -38.085 -2.127 22.787 1.00 67.94 273 MET A N 1
ATOM 2160 C CA . MET A 1 273 ? -37.479 -1.273 23.805 1.00 67.94 273 MET A CA 1
ATOM 2161 C C . MET A 1 273 ? -38.495 -0.766 24.831 1.00 67.94 273 MET A C 1
ATOM 2163 O O . MET A 1 273 ? -38.256 -0.859 26.037 1.00 67.94 273 MET A O 1
ATOM 2167 N N . ASP A 1 274 ? -39.654 -0.299 24.370 1.00 72.81 274 ASP A N 1
ATOM 2168 C CA . ASP A 1 274 ? -40.766 0.122 25.223 1.00 72.81 274 ASP A CA 1
ATOM 2169 C C . ASP A 1 274 ? -41.276 -1.037 26.099 1.00 72.81 274 ASP A C 1
ATOM 2171 O O . ASP A 1 274 ? -41.462 -0.879 27.309 1.00 72.81 274 ASP A O 1
ATOM 2175 N N . LYS A 1 275 ? -41.405 -2.247 25.535 1.00 75.81 275 LYS A N 1
ATOM 2176 C CA . LYS A 1 275 ? -41.785 -3.453 26.295 1.00 75.81 275 LYS A CA 1
ATOM 2177 C C . LYS A 1 275 ? -40.749 -3.815 27.364 1.00 75.81 275 LYS A C 1
ATOM 2179 O O . LYS A 1 275 ? -41.125 -4.099 28.505 1.00 75.81 275 LYS A O 1
ATOM 2184 N N . ILE A 1 276 ? -39.454 -3.763 27.041 1.00 72.69 276 ILE A N 1
ATOM 2185 C CA . ILE A 1 276 ? -38.372 -4.012 28.007 1.00 72.69 276 ILE A CA 1
ATOM 2186 C C . ILE A 1 276 ? -38.408 -2.964 29.125 1.00 72.69 276 ILE A C 1
ATOM 2188 O O . ILE A 1 276 ? -38.349 -3.330 30.302 1.00 72.69 276 ILE A O 1
ATOM 2192 N N . LEU A 1 277 ? -38.548 -1.680 28.788 1.00 74.00 277 LEU A N 1
ATOM 2193 C CA . LEU A 1 277 ? -38.610 -0.596 29.767 1.00 74.00 277 LEU A CA 1
ATOM 2194 C C . LEU A 1 277 ? -39.806 -0.769 30.715 1.00 74.00 277 LEU A C 1
ATOM 2196 O O . LEU A 1 277 ? -39.624 -0.755 31.935 1.00 74.00 277 LEU A O 1
ATOM 2200 N N . LYS A 1 278 ? -41.001 -1.030 30.170 1.00 76.88 278 LYS A N 1
ATOM 2201 C CA . LYS A 1 278 ? -42.219 -1.311 30.946 1.00 76.88 278 LYS A CA 1
ATOM 2202 C C . LYS A 1 278 ? -42.040 -2.508 31.879 1.00 76.88 278 LYS A C 1
ATOM 2204 O O . LYS A 1 278 ? -42.410 -2.416 33.048 1.00 76.88 278 LYS A O 1
ATOM 2209 N N . SER A 1 279 ? -41.416 -3.592 31.408 1.00 74.38 279 SER A N 1
ATOM 2210 C CA . SER A 1 279 ? -41.159 -4.781 32.237 1.00 74.38 279 SER A CA 1
ATOM 2211 C C . SER A 1 279 ? -40.227 -4.487 33.420 1.00 74.38 279 SER A C 1
ATOM 2213 O O . SER A 1 279 ? -40.496 -4.907 34.544 1.00 74.38 279 SER A O 1
ATOM 2215 N N . LYS A 1 280 ? -39.159 -3.704 33.203 1.00 74.19 280 LYS A N 1
ATOM 2216 C CA . LYS A 1 280 ? -38.210 -3.334 34.263 1.00 74.19 280 LYS A CA 1
ATOM 2217 C C . LYS A 1 280 ? -38.820 -2.361 35.266 1.00 74.19 280 LYS A C 1
ATOM 2219 O O . LYS A 1 280 ? -38.563 -2.491 36.461 1.00 74.19 280 LYS A O 1
ATOM 2224 N N . MET A 1 281 ? -39.634 -1.414 34.797 1.00 73.56 281 MET A N 1
ATOM 2225 C CA . MET A 1 281 ? -40.398 -0.527 35.676 1.00 73.56 281 MET A CA 1
ATOM 2226 C C . MET A 1 281 ? -41.364 -1.328 36.548 1.00 73.56 281 MET A C 1
ATOM 2228 O O . MET A 1 281 ? -41.403 -1.115 37.757 1.00 73.56 281 MET A O 1
ATOM 2232 N N . LEU A 1 282 ? -42.086 -2.286 35.962 1.00 74.88 282 LEU A N 1
ATOM 2233 C CA . LEU A 1 282 ? -43.006 -3.151 36.696 1.00 74.88 282 LEU A CA 1
ATOM 2234 C C . LEU A 1 282 ? -42.284 -3.945 37.793 1.00 74.88 282 LEU A C 1
ATOM 2236 O O . LEU A 1 282 ? -42.678 -3.862 38.952 1.00 74.88 282 LEU A O 1
ATOM 2240 N N . ALA A 1 283 ? -41.174 -4.610 37.461 1.00 73.75 283 ALA A N 1
ATOM 2241 C CA . ALA A 1 283 ? -40.377 -5.365 38.430 1.00 73.75 283 ALA A CA 1
ATOM 2242 C C . ALA A 1 283 ? -39.829 -4.483 39.571 1.00 73.75 283 ALA A C 1
ATOM 2244 O O . ALA A 1 283 ? -39.729 -4.916 40.720 1.00 73.75 283 ALA A O 1
ATOM 2245 N N . TYR A 1 284 ? -39.477 -3.227 39.275 1.00 76.00 284 TYR A N 1
ATOM 2246 C CA . TYR A 1 284 ? -39.089 -2.262 40.302 1.00 76.00 284 TYR A CA 1
ATOM 2247 C C . TYR A 1 284 ? -40.260 -1.930 41.238 1.00 76.00 284 TYR A C 1
ATOM 2249 O O . TYR A 1 284 ? -40.083 -1.950 42.455 1.00 76.00 284 TYR A O 1
ATOM 2257 N N . TYR A 1 285 ? -41.454 -1.665 40.698 1.00 70.06 285 TYR A N 1
ATOM 2258 C CA . TYR A 1 285 ? -42.639 -1.373 41.509 1.00 70.06 285 TYR A CA 1
ATOM 2259 C C . TYR A 1 285 ? -43.073 -2.570 42.357 1.00 70.06 285 TYR A C 1
ATOM 2261 O O . TYR A 1 285 ? -43.320 -2.397 43.546 1.00 70.06 285 TYR A O 1
ATOM 2269 N N . GLU A 1 286 ? -43.080 -3.781 41.802 1.00 72.31 286 GLU A N 1
ATOM 2270 C CA . GLU A 1 286 ? -43.372 -5.011 42.552 1.00 72.31 286 GLU A CA 1
ATOM 2271 C C . GLU A 1 286 ? -42.424 -5.202 43.743 1.00 72.31 286 GLU A C 1
ATOM 2273 O O . GLU A 1 286 ? -42.840 -5.675 44.798 1.00 72.31 286 GLU A O 1
ATOM 2278 N N . LYS A 1 287 ? -41.162 -4.779 43.604 1.00 75.88 287 LYS A N 1
ATOM 2279 C CA . LYS A 1 287 ? -40.165 -4.830 44.678 1.00 75.88 287 LYS A CA 1
ATOM 2280 C C . LYS A 1 287 ? -40.333 -3.723 45.729 1.00 75.88 287 LYS A C 1
ATOM 2282 O O . LYS A 1 287 ? -39.935 -3.919 46.873 1.00 75.88 287 LYS A O 1
ATOM 2287 N N . GLN A 1 288 ? -40.858 -2.557 45.348 1.00 69.69 288 GLN A N 1
ATOM 2288 C CA . GLN A 1 288 ? -41.005 -1.393 46.237 1.00 69.69 288 GLN A CA 1
ATOM 2289 C C . GLN A 1 288 ? -42.359 -1.336 46.954 1.00 69.69 288 GLN A C 1
ATOM 2291 O O . GLN A 1 288 ? -42.491 -0.628 47.952 1.00 69.69 288 GLN A O 1
ATOM 2296 N N . VAL A 1 289 ? -43.371 -2.062 46.475 1.00 63.50 289 VAL A N 1
ATOM 2297 C CA . VAL A 1 289 ? -44.679 -2.123 47.134 1.00 63.50 289 VAL A CA 1
ATOM 2298 C C . VAL A 1 289 ? -44.618 -3.133 48.292 1.00 63.50 289 VAL A C 1
ATOM 2300 O O . VAL A 1 289 ? -44.325 -4.305 48.063 1.00 63.50 289 VAL A O 1
ATOM 2303 N N . PRO A 1 290 ? -44.916 -2.729 49.543 1.00 57.09 290 PRO A N 1
ATOM 2304 C CA . PRO A 1 290 ? -44.934 -3.643 50.682 1.00 57.09 290 PRO A CA 1
ATOM 2305 C C . PRO A 1 290 ? -45.918 -4.803 50.457 1.00 57.09 290 PRO A C 1
ATOM 2307 O O . PRO A 1 290 ? -47.052 -4.581 50.019 1.00 57.09 290 PRO A O 1
ATOM 2310 N N . GLU A 1 291 ? -45.515 -6.027 50.824 1.00 56.94 291 GLU A N 1
ATOM 2311 C CA . GLU A 1 291 ? -46.252 -7.293 50.613 1.00 56.94 291 GLU A CA 1
ATOM 2312 C C . GLU A 1 291 ? -47.742 -7.252 51.005 1.00 56.94 291 GLU A C 1
ATOM 2314 O O . GLU A 1 291 ? -48.561 -7.970 50.432 1.00 56.94 291 GLU A O 1
ATOM 2319 N N . LYS A 1 292 ? -48.136 -6.378 51.939 1.00 52.56 292 LYS A N 1
ATOM 2320 C CA . LYS A 1 292 ? -49.525 -6.253 52.414 1.00 52.56 292 LYS A CA 1
ATOM 2321 C C . LYS A 1 292 ? -50.512 -5.681 51.390 1.00 52.56 292 LYS A C 1
ATOM 2323 O O . LYS A 1 292 ? -51.714 -5.797 51.604 1.00 52.56 292 LYS A O 1
ATOM 2328 N N . THR A 1 293 ? -50.039 -5.114 50.283 1.00 54.41 293 THR A N 1
ATOM 2329 C CA . THR A 1 293 ? -50.889 -4.583 49.196 1.00 54.41 293 THR A CA 1
ATOM 2330 C C . THR A 1 293 ? -50.993 -5.534 47.997 1.00 54.41 293 THR A C 1
ATOM 2332 O O . THR A 1 293 ? -51.648 -5.212 47.007 1.00 54.41 293 THR A O 1
ATOM 2335 N N . ASN A 1 2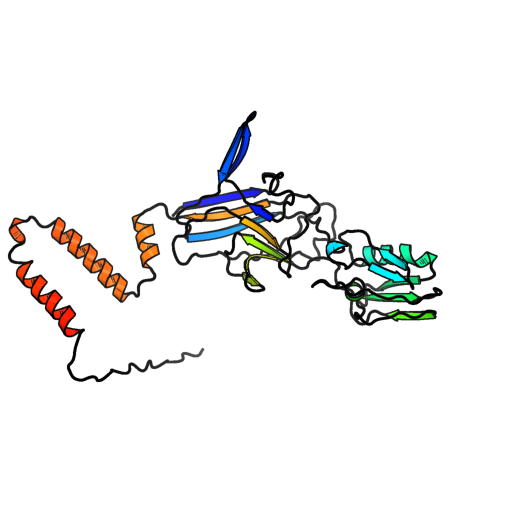94 ? -50.346 -6.705 48.064 1.00 51.75 294 ASN A N 1
ATOM 2336 C CA . ASN A 1 294 ? -49.981 -7.469 46.873 1.00 51.75 294 ASN A CA 1
ATOM 2337 C C . ASN A 1 294 ? -50.997 -8.548 46.449 1.00 51.75 294 ASN A C 1
ATOM 2339 O O . ASN A 1 294 ? -50.966 -8.971 45.300 1.00 51.75 294 ASN A O 1
ATOM 2343 N N . SER A 1 295 ? -51.940 -8.981 47.297 1.00 53.47 295 SER A N 1
ATOM 2344 C CA . SER A 1 295 ? -52.840 -10.108 46.957 1.00 53.47 295 SER A CA 1
ATOM 2345 C C . SER A 1 295 ? -54.001 -9.748 46.012 1.00 53.47 295 SER A C 1
ATOM 2347 O O . SER A 1 295 ? -54.458 -10.592 45.238 1.00 53.47 295 SER A O 1
ATOM 2349 N N . ALA A 1 296 ? -54.469 -8.497 46.029 1.00 54.12 296 ALA A N 1
ATOM 2350 C CA . ALA A 1 296 ? -55.600 -8.049 45.206 1.00 54.12 296 ALA A CA 1
ATOM 2351 C C . ALA A 1 296 ? -55.187 -7.498 43.824 1.00 54.12 296 ALA A C 1
ATOM 2353 O O . ALA A 1 296 ? -55.996 -7.475 42.895 1.00 54.12 296 ALA A O 1
ATOM 2354 N N . LEU A 1 297 ? -53.934 -7.055 43.676 1.00 53.44 297 LEU A N 1
ATOM 2355 C CA . LEU A 1 297 ? -53.411 -6.495 42.423 1.00 53.44 297 LEU A CA 1
ATOM 2356 C C . LEU A 1 297 ? -52.768 -7.563 41.526 1.00 53.44 297 LEU A C 1
ATOM 2358 O O . LEU A 1 297 ? -52.971 -7.528 40.315 1.00 53.44 297 LEU A O 1
ATOM 2362 N N . THR A 1 298 ? -52.080 -8.556 42.101 1.00 52.03 298 THR A N 1
ATOM 2363 C CA . THR A 1 298 ? -51.479 -9.669 41.337 1.00 52.03 298 THR A CA 1
ATOM 2364 C C . THR A 1 298 ? -52.529 -10.556 40.663 1.00 52.03 298 THR A C 1
ATOM 2366 O O . THR A 1 298 ? -52.382 -10.899 39.492 1.00 52.03 298 THR A O 1
ATOM 2369 N N . SER A 1 299 ? -53.641 -10.849 41.341 1.00 52.50 299 SER A N 1
ATOM 2370 C CA . SER A 1 299 ? -54.733 -11.680 40.806 1.00 52.50 299 SER A CA 1
ATOM 2371 C C . SER A 1 299 ? -55.463 -11.052 39.608 1.00 52.50 299 SER A C 1
ATOM 2373 O O . SER A 1 299 ? -55.915 -11.775 38.721 1.00 52.50 299 SER A O 1
ATOM 2375 N N . ASN A 1 300 ? -55.523 -9.720 39.527 1.00 53.28 300 ASN A N 1
ATOM 2376 C CA . ASN A 1 300 ? -56.142 -9.004 38.406 1.00 53.28 300 ASN A CA 1
ATOM 2377 C C . ASN A 1 300 ? -55.196 -8.766 37.217 1.00 53.28 300 ASN A C 1
ATOM 2379 O O . ASN A 1 300 ? -55.663 -8.456 36.125 1.00 53.28 300 ASN A O 1
ATOM 2383 N N . TYR A 1 301 ? -53.878 -8.890 37.398 1.00 49.69 301 TYR A N 1
ATOM 2384 C CA . TYR A 1 301 ? -52.906 -8.627 36.330 1.00 49.69 301 TYR A CA 1
ATOM 2385 C C . TYR A 1 301 ? -52.414 -9.897 35.629 1.00 49.69 301 TYR A C 1
ATOM 2387 O O . TYR A 1 301 ? -52.247 -9.883 34.407 1.00 49.69 301 TYR A O 1
ATOM 2395 N N . SER A 1 302 ? -52.261 -11.017 36.347 1.00 52.12 302 SER A N 1
ATOM 2396 C CA . SER A 1 302 ? -51.927 -12.310 35.727 1.00 52.12 302 SER A CA 1
ATOM 2397 C C . SER A 1 302 ? -53.000 -12.765 34.730 1.00 52.12 302 SER A C 1
ATOM 2399 O O . SER A 1 302 ? -52.675 -13.332 33.691 1.00 52.12 302 SER A O 1
ATOM 2401 N N . SER A 1 303 ? -54.272 -12.454 34.995 1.00 52.41 303 SER A N 1
ATOM 2402 C CA . SER A 1 303 ? -55.383 -12.717 34.073 1.00 52.41 303 SER A CA 1
ATOM 2403 C C . SER A 1 303 ? -55.315 -11.859 32.801 1.00 52.41 303 SER A C 1
ATOM 2405 O O . SER A 1 303 ? -55.641 -12.342 31.720 1.00 52.41 303 SER A O 1
ATOM 2407 N N . ASN A 1 304 ? -54.819 -10.622 32.889 1.00 49.28 304 ASN A N 1
ATOM 2408 C CA . ASN A 1 304 ? -54.718 -9.715 31.741 1.00 49.28 304 ASN A CA 1
ATOM 2409 C C . ASN A 1 304 ? -53.503 -9.998 30.842 1.00 49.28 304 ASN A C 1
ATOM 2411 O O . ASN A 1 304 ? -53.617 -9.872 29.625 1.00 49.28 304 ASN A O 1
ATOM 2415 N N . LEU A 1 305 ? -52.367 -10.438 31.395 1.00 45.28 305 LEU A N 1
ATOM 2416 C CA . LEU A 1 305 ? -51.195 -10.846 30.601 1.00 45.28 305 LEU A CA 1
ATOM 2417 C C . LEU A 1 305 ? -51.418 -12.171 29.857 1.00 45.28 305 LEU A C 1
ATOM 2419 O O . LEU A 1 305 ? -51.024 -12.295 28.699 1.00 45.28 305 LEU A O 1
ATOM 2423 N N . VAL A 1 306 ? -52.103 -13.135 30.483 1.00 51.12 306 VAL A N 1
ATOM 2424 C CA . VAL A 1 306 ? -52.509 -14.382 29.810 1.00 51.12 306 VAL A CA 1
ATOM 2425 C C . VAL A 1 306 ? -53.515 -14.090 28.689 1.00 51.12 306 VAL A C 1
ATOM 2427 O O . VAL A 1 306 ? -53.409 -14.670 27.612 1.00 51.12 306 VAL A O 1
ATOM 2430 N N . ASN A 1 307 ? -54.427 -13.131 28.883 1.00 49.06 307 ASN A N 1
ATOM 2431 C CA . ASN A 1 307 ? -55.354 -12.704 27.831 1.00 49.06 307 ASN A CA 1
ATOM 2432 C C . ASN A 1 307 ? -54.666 -11.930 26.693 1.00 49.06 307 ASN A C 1
ATOM 2434 O O . ASN A 1 307 ? -55.038 -12.113 25.541 1.00 49.06 307 ASN A O 1
ATOM 2438 N N . LEU A 1 308 ? -53.645 -11.111 26.964 1.00 44.31 308 LEU A N 1
ATOM 2439 C CA . LEU A 1 308 ? -52.905 -10.393 25.916 1.00 44.31 308 LEU A CA 1
ATOM 2440 C C . LEU A 1 308 ? -52.047 -11.326 25.046 1.00 44.31 308 LEU A C 1
ATOM 2442 O O . LEU A 1 308 ? -52.022 -11.153 23.829 1.00 44.31 308 LEU A O 1
ATOM 2446 N N . ASN A 1 309 ? -51.415 -12.345 25.637 1.00 43.78 309 ASN A N 1
ATOM 2447 C CA . ASN A 1 309 ? -50.656 -13.342 24.872 1.00 43.78 309 ASN A CA 1
ATOM 2448 C C . ASN A 1 309 ? -51.573 -14.295 24.081 1.00 43.78 309 ASN A C 1
ATOM 2450 O O . ASN A 1 309 ? -51.255 -14.634 22.946 1.00 43.78 309 ASN A O 1
ATOM 2454 N N . ASN A 1 310 ? -52.750 -14.647 24.612 1.00 46.00 310 ASN A N 1
ATOM 2455 C CA . ASN A 1 310 ? -53.717 -15.494 23.900 1.00 46.00 310 ASN A CA 1
ATOM 2456 C C . ASN A 1 310 ? -54.534 -14.756 22.823 1.00 46.00 310 ASN A C 1
ATOM 2458 O O . ASN A 1 310 ? -55.168 -15.405 22.001 1.00 46.00 310 ASN A O 1
ATOM 2462 N N . VAL A 1 311 ? -54.553 -13.418 22.805 1.00 46.28 311 VAL A N 1
ATOM 2463 C CA . VAL A 1 311 ? -55.218 -12.648 21.732 1.00 46.28 311 VAL A CA 1
ATOM 2464 C C . VAL A 1 311 ? -54.290 -12.435 20.526 1.00 46.28 311 VAL A C 1
ATOM 2466 O O . VAL A 1 311 ? -54.780 -12.235 19.415 1.00 46.28 311 VAL A O 1
ATOM 2469 N N . GLN A 1 312 ? -52.963 -12.524 20.698 1.00 44.53 312 GLN A N 1
ATOM 2470 C CA . GLN A 1 312 ? -52.016 -12.485 19.572 1.00 44.53 312 GLN A CA 1
ATOM 2471 C C . GLN A 1 312 ? -51.769 -13.851 18.917 1.00 44.53 312 GLN A C 1
ATOM 2473 O O . GLN A 1 312 ? -51.421 -13.888 17.737 1.00 44.53 312 GLN A O 1
ATOM 2478 N N . GLU A 1 313 ? -51.995 -14.962 19.619 1.00 47.03 313 GLU A N 1
ATOM 2479 C CA . GLU A 1 313 ? -51.894 -16.304 19.044 1.00 47.03 313 GLU A CA 1
ATOM 2480 C C . GLU A 1 313 ? -53.293 -16.894 18.816 1.00 47.03 313 GLU A C 1
ATOM 2482 O O . GLU A 1 313 ? -53.979 -17.285 19.750 1.00 47.03 313 GLU A O 1
ATOM 2487 N N . TYR A 1 314 ? -53.676 -16.997 17.539 1.00 43.38 314 TYR A N 1
ATOM 2488 C CA . TYR A 1 314 ? -54.900 -17.608 16.995 1.00 43.38 314 TYR A CA 1
ATOM 2489 C C . TYR A 1 314 ? -56.160 -16.729 16.945 1.00 43.38 314 TYR A C 1
ATOM 2491 O O . TYR A 1 314 ? -57.100 -16.867 17.724 1.00 43.38 314 TYR A O 1
ATOM 2499 N N . THR A 1 315 ? -56.278 -15.964 15.853 1.00 46.19 315 THR A N 1
ATOM 2500 C CA . THR A 1 315 ? -57.586 -15.880 15.188 1.00 46.19 315 THR A CA 1
ATOM 2501 C C . THR A 1 315 ? -57.785 -17.168 14.385 1.00 46.19 315 THR A C 1
ATOM 2503 O O . THR A 1 315 ? -56.930 -17.573 13.602 1.00 46.19 315 THR A O 1
ATOM 2506 N N . SER A 1 316 ? -58.909 -17.851 14.595 1.00 49.00 316 SER A N 1
ATOM 2507 C CA . SER A 1 316 ? -59.249 -19.141 13.972 1.00 49.00 316 SER A CA 1
ATOM 2508 C C . SER A 1 316 ? -59.577 -19.063 12.474 1.00 49.00 316 SER A C 1
ATOM 2510 O O . SER A 1 316 ? -59.960 -20.066 11.880 1.00 49.00 316 SER A O 1
ATOM 2512 N N . ASN A 1 317 ? -59.385 -17.904 11.842 1.00 49.94 317 ASN A N 1
ATOM 2513 C CA . ASN A 1 317 ? -59.505 -17.721 10.402 1.00 49.94 317 ASN A CA 1
ATOM 2514 C C . ASN A 1 317 ? -58.178 -17.181 9.870 1.00 49.94 317 ASN A C 1
ATOM 2516 O O . ASN A 1 317 ? -57.862 -16.010 10.069 1.00 49.94 317 ASN A O 1
ATOM 2520 N N . GLY A 1 318 ? -57.412 -18.050 9.206 1.00 48.28 318 GLY A N 1
ATOM 2521 C CA . GLY A 1 318 ? -56.102 -17.768 8.617 1.00 48.28 318 GLY A CA 1
ATOM 2522 C C . GLY A 1 318 ? -56.131 -16.749 7.475 1.00 48.28 318 GLY A C 1
ATOM 2523 O O . GLY A 1 318 ? -55.851 -17.091 6.330 1.00 48.28 318 GLY A O 1
ATOM 2524 N N . SER A 1 319 ? -56.421 -15.492 7.792 1.00 41.69 319 SER A N 1
ATOM 2525 C CA . SER A 1 319 ? -56.252 -14.358 6.889 1.00 41.69 319 SER A CA 1
ATOM 2526 C C . SER A 1 319 ? -55.021 -13.573 7.320 1.00 4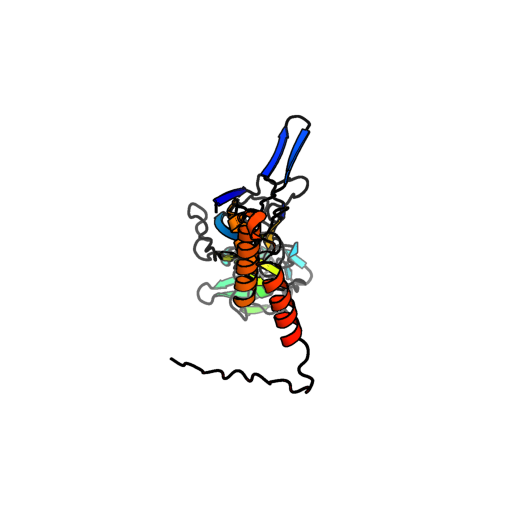1.69 319 SER A C 1
ATOM 2528 O O . SER A 1 319 ? -55.053 -12.799 8.274 1.00 41.69 319 SER A O 1
ATOM 2530 N N . SER A 1 320 ? -53.915 -13.774 6.605 1.00 39.31 320 SER A N 1
ATOM 2531 C CA . SER A 1 320 ? -52.751 -12.899 6.685 1.00 39.31 320 SER A CA 1
ATOM 2532 C C . SER A 1 320 ? -53.153 -11.494 6.228 1.00 39.31 320 SER A C 1
ATOM 2534 O O . SER A 1 320 ? -53.440 -11.285 5.046 1.00 39.31 320 SER A O 1
ATOM 2536 N N . ASN A 1 321 ? -53.162 -10.522 7.140 1.00 37.16 321 ASN A N 1
ATOM 2537 C CA . ASN A 1 321 ? -53.208 -9.115 6.757 1.00 37.16 321 ASN A CA 1
ATOM 2538 C C . ASN A 1 321 ? -51.883 -8.770 6.067 1.00 37.16 321 ASN A C 1
ATOM 2540 O O . ASN A 1 321 ? -50.873 -8.517 6.720 1.00 37.16 321 ASN A O 1
ATOM 2544 N N . ASN A 1 322 ? -51.896 -8.787 4.734 1.00 39.16 322 ASN A N 1
ATOM 2545 C CA . ASN A 1 322 ? -50.836 -8.227 3.909 1.00 39.16 322 ASN A CA 1
ATOM 2546 C C . ASN A 1 322 ? -50.755 -6.721 4.179 1.00 39.16 322 ASN A C 1
ATOM 2548 O O . ASN A 1 322 ? -51.508 -5.929 3.613 1.00 39.16 322 ASN A O 1
ATOM 2552 N N . TYR A 1 323 ? -49.831 -6.329 5.050 1.00 38.47 323 TYR A N 1
ATOM 2553 C CA . TYR A 1 323 ? -49.370 -4.952 5.144 1.00 38.47 323 TYR A CA 1
ATOM 2554 C C . TYR A 1 323 ? -48.554 -4.646 3.887 1.00 38.47 323 TYR A C 1
ATOM 2556 O O . TYR A 1 323 ? -47.406 -5.063 3.758 1.00 38.47 323 TYR A O 1
ATOM 2564 N N . SER A 1 324 ? -49.166 -3.943 2.936 1.00 36.12 324 SER A N 1
ATOM 2565 C CA . SER A 1 324 ? -48.462 -3.362 1.795 1.00 36.12 324 SER A CA 1
ATOM 2566 C C . SER A 1 324 ? -47.942 -1.982 2.220 1.00 36.12 324 SER A C 1
ATOM 2568 O O . SER A 1 324 ? -48.762 -1.095 2.468 1.00 36.12 324 SER A O 1
ATOM 2570 N N . PRO A 1 325 ? -46.621 -1.755 2.341 1.00 39.88 325 PRO A N 1
ATOM 2571 C CA . PRO A 1 325 ? -46.108 -0.448 2.714 1.00 39.88 325 PRO A CA 1
ATOM 2572 C C . PRO A 1 325 ? -46.189 0.490 1.506 1.00 39.88 325 PRO A C 1
ATOM 2574 O O . PRO A 1 325 ? -45.554 0.270 0.475 1.00 39.88 325 PRO A O 1
ATOM 2577 N N . SER A 1 326 ? -46.987 1.549 1.626 1.00 35.25 326 SER A N 1
ATOM 2578 C CA . SER A 1 326 ? -47.010 2.651 0.668 1.00 35.25 326 SER A CA 1
ATOM 2579 C C . SER A 1 326 ? -45.749 3.502 0.840 1.00 35.25 326 SER A C 1
ATOM 2581 O O . SER A 1 326 ? -45.652 4.299 1.775 1.00 35.25 326 SER A O 1
ATOM 2583 N N . TYR A 1 327 ? -44.783 3.349 -0.065 1.00 37.66 327 TYR A N 1
ATOM 2584 C CA . TYR A 1 327 ? -43.658 4.274 -0.192 1.00 37.66 327 TYR A CA 1
ATOM 2585 C C . TYR A 1 327 ? -44.146 5.592 -0.805 1.00 37.66 327 TYR A C 1
ATOM 2587 O O . TYR A 1 327 ? -44.524 5.638 -1.975 1.00 37.66 327 TYR A O 1
ATOM 2595 N N . SER A 1 328 ? -44.114 6.672 -0.022 1.00 39.59 328 SER A N 1
ATOM 2596 C CA . SER A 1 328 ? -44.195 8.032 -0.560 1.00 39.59 328 SER A CA 1
ATOM 2597 C C . SER A 1 328 ? -42.778 8.518 -0.879 1.00 39.59 328 SER A C 1
ATOM 2599 O O . SER A 1 328 ? -41.928 8.641 -0.001 1.00 39.59 328 SER A O 1
ATOM 2601 N N . TYR A 1 329 ? -42.499 8.731 -2.165 1.00 40.81 329 TYR A N 1
ATOM 2602 C CA . TYR A 1 329 ? -41.279 9.389 -2.622 1.00 40.81 329 TYR A CA 1
ATOM 2603 C C . TYR A 1 329 ? -41.433 10.900 -2.430 1.00 40.81 329 TYR A C 1
ATOM 2605 O O . TYR A 1 329 ? -42.211 11.534 -3.142 1.00 40.81 329 TYR A O 1
ATOM 2613 N N . PHE A 1 330 ? -40.658 11.488 -1.520 1.00 44.19 330 PHE A N 1
ATOM 2614 C CA . PHE A 1 330 ? -40.371 12.921 -1.548 1.00 44.19 330 PHE A CA 1
ATOM 2615 C C . PHE A 1 330 ? -39.142 13.155 -2.435 1.00 44.19 330 PHE A C 1
ATOM 2617 O O . PHE A 1 330 ? -38.036 12.730 -2.106 1.00 44.19 330 PHE A O 1
ATOM 2624 N N . ARG A 1 331 ? -39.354 13.812 -3.581 1.00 42.62 331 ARG A N 1
ATOM 2625 C CA . ARG A 1 331 ? -38.306 14.496 -4.346 1.00 42.62 331 ARG A CA 1
ATOM 2626 C C . ARG A 1 331 ? -38.230 15.949 -3.876 1.00 42.62 331 ARG A C 1
ATOM 2628 O O . ARG A 1 331 ? -39.248 16.637 -3.942 1.00 42.62 331 ARG A O 1
ATOM 2635 N N . GLN A 1 332 ? -37.032 16.406 -3.527 1.00 47.75 332 GLN A N 1
ATOM 2636 C CA . GLN A 1 332 ? -36.466 17.670 -4.008 1.00 47.75 332 GLN A CA 1
ATOM 2637 C C . GLN A 1 332 ? -35.015 17.420 -4.396 1.00 47.75 332 GLN A C 1
ATOM 2639 O O . GLN A 1 332 ? -34.339 16.692 -3.634 1.00 47.75 332 GLN A O 1
#

Radius of gyration: 31.87 Å; chains: 1; bounding box: 87×38×87 Å

Secondary structure (DSSP, 8-state):
-EEEEEEEEGGGS-TTT--STTEEEEEEEEEEETTEEEEEE-EEEEEEEEEEEEEE--S---SB-GGGT-SEEEETTEEEEPPSB---HHHHHHHHHHHHHTTTEEEEEETTTTEEEEEE-SSS-EE----SSSSPPHHHHTT--TT-EE-TTEEEE-SSPPPPSS-SEEEEEETT-SSEEETTEEESEEEEPPTTGGG-TTT-----EEEE--EEEEEEEEEESEEEEEE-TTSPBP--TT---EEEEEEEE---HHHHHHHHHTTS-HHHHHHHHHHHHHHHHHHHS-GGG-HHHHHHHHHHHHHHHHHHS--SS---------------